Protein AF-K1T1E9-F1 (afdb_monomer)

Radius of gyration: 21.04 Å; Cα contacts (8 Å, |Δi|>4): 117; chains: 1; bounding box: 45×43×59 Å

Sequence (182 aa):
RMTRPITLSNATLYTADNGKANLILSNPFCILRTIEGGGSSRYRKYFSDEELPRRFTPIHQPADSAAVDLSGRNVVVFIMESMSAEHSAHLRPDLYADRPVKGFTPFLDSLMRNGLCFERMYANGTRSIQAMPSILGSIPSFRTPFVLMPQSLGASRQLPAILADRGYATAFFCGSEHGSMG

Solvent-accessible surface area (backbone atoms only — not comparable to full-atom values): 12146 Å² total; per-residue (Å²): 136,84,91,67,81,87,44,72,75,57,32,34,76,78,36,100,44,55,73,53,19,56,66,75,50,60,48,71,68,47,47,52,51,41,70,75,66,59,66,72,87,86,71,84,81,87,65,53,87,79,52,40,63,78,77,57,57,93,77,79,80,62,90,63,70,75,78,62,89,66,79,94,61,87,85,85,84,87,84,68,82,95,69,54,61,80,47,26,35,75,74,31,44,80,85,24,71,91,44,95,66,68,46,77,38,71,68,60,46,54,50,46,76,75,52,94,64,74,90,87,72,77,76,69,52,94,48,57,60,32,45,60,50,31,74,45,53,69,41,75,58,50,98,63,44,58,72,80,38,82,71,55,52,47,96,75,84,27,51,62,57,60,37,40,78,71,72,44,89,78,87,87,88,72,95,63,64,93,87,62,54,118

Mean predicted aligned error: 8.59 Å

Organism: NCBI:txid408170

pLD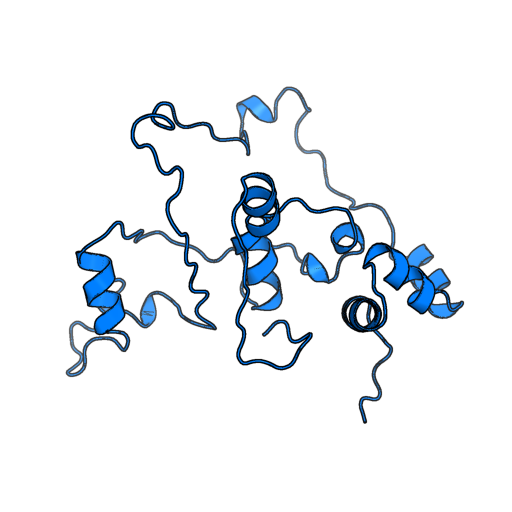DT: mean 84.12, std 11.51, range [43.03, 96.62]

Secondary structure (DSSP, 8-state):
---SPPPHHHHGGG-SSGGGHHHHT-SHHHHHHHHHH---------S-TTTHHHH--S----TTTTSS--TT--------TT--GGG-TTT-GGGGTT-SS--S-HHHHHHHHTS---SS---S-SSHHHHHHHHHH-PPP-SS-GGGSGGGGS----HHHHHHTTT-------SSPTT---

InterPro domains:
  IPR000917 Sulfatase, N-terminal [PF00884] (73-174)
  IPR017850 Alkaline-phosphatase-like, core domain superfamily [G3DSA:3.40.720.10] (63-182)
  IPR017850 Alkaline-phosphatase-like, core domain superfamily [SSF53649] (72-179)
  IPR050448 OpgB/LTA synthase bacterial cell wall biosynthesis [PTHR47371] (65-180)

Foldseek 3Di:
DDPDPQALLNLCVVDPASLCSVVVLVDPVSVVCCVVPVPDPPDDDPDDPVCDVVVDDPDDDDPCPPVDDPPPDDDDDDDDPPDDLLQACLLCVVNCVPPPDRHNCVPVSVVVVVDPDDSDDDQLDDDLLQRPCCPFQVDGQDPDRPCRHPCVSDDGCTNQNVVVVVVDDDDDDDPDDPSDSD

Structure (mmCIF, N/CA/C/O backbone):
data_AF-K1T1E9-F1
#
_entry.id   AF-K1T1E9-F1
#
loop_
_atom_site.group_PDB
_atom_site.id
_atom_site.type_symbol
_atom_site.label_atom_id
_atom_site.label_alt_id
_atom_site.label_comp_id
_atom_site.label_asym_id
_atom_site.label_entity_id
_atom_site.label_seq_id
_atom_site.pdbx_PDB_ins_code
_atom_site.Cartn_x
_atom_site.Cartn_y
_atom_site.Cartn_z
_atom_site.occupancy
_atom_site.B_iso_or_equiv
_atom_site.auth_seq_id
_atom_site.auth_comp_id
_atom_site.auth_asym_id
_atom_site.auth_atom_id
_atom_site.pdbx_PDB_model_num
ATOM 1 N N . ARG A 1 1 ? 14.333 -16.436 22.811 1.00 44.84 1 ARG A N 1
ATOM 2 C CA . ARG A 1 1 ? 13.836 -15.781 24.050 1.00 44.84 1 ARG A CA 1
ATOM 3 C C . ARG A 1 1 ? 14.042 -14.271 23.881 1.00 44.84 1 ARG A C 1
ATOM 5 O O . ARG A 1 1 ? 15.176 -13.826 23.976 1.00 44.84 1 ARG A O 1
ATOM 12 N N . MET A 1 2 ? 13.012 -13.507 23.496 1.00 43.03 2 MET A N 1
ATOM 13 C CA . MET A 1 2 ? 13.135 -12.048 23.327 1.00 43.03 2 MET A CA 1
ATOM 14 C C . MET A 1 2 ? 13.077 -11.361 24.696 1.00 43.03 2 MET A C 1
ATOM 16 O O . MET A 1 2 ? 12.130 -11.559 25.444 1.00 43.03 2 MET A O 1
ATOM 20 N N . THR A 1 3 ? 14.086 -10.552 25.009 1.00 54.06 3 THR A N 1
ATOM 21 C CA . THR A 1 3 ? 14.227 -9.762 26.248 1.00 54.06 3 THR A CA 1
ATOM 22 C C . THR A 1 3 ? 13.620 -8.358 26.138 1.00 54.06 3 THR A C 1
ATOM 24 O O . THR A 1 3 ? 13.938 -7.473 26.928 1.00 54.06 3 THR A O 1
ATOM 27 N N . ARG A 1 4 ? 12.760 -8.119 25.141 1.00 61.09 4 ARG A N 1
ATOM 28 C CA . ARG A 1 4 ? 12.133 -6.811 24.916 1.00 61.09 4 ARG A CA 1
ATOM 29 C C . ARG A 1 4 ? 10.770 -6.735 25.615 1.00 61.09 4 ARG A C 1
ATOM 31 O O . ARG A 1 4 ? 10.019 -7.707 25.542 1.00 61.09 4 ARG A O 1
ATOM 38 N N . PRO A 1 5 ? 10.428 -5.597 26.247 1.00 68.50 5 PRO A N 1
ATOM 39 C CA . PRO A 1 5 ? 9.086 -5.363 26.773 1.00 68.50 5 PRO A CA 1
ATOM 40 C C . PRO A 1 5 ? 8.009 -5.582 25.702 1.00 68.50 5 PRO A C 1
ATOM 42 O O . PRO A 1 5 ? 8.218 -5.238 24.535 1.00 68.50 5 PRO A O 1
ATOM 45 N N . ILE A 1 6 ? 6.855 -6.126 26.101 1.00 74.69 6 ILE A N 1
ATOM 46 C CA . ILE A 1 6 ? 5.699 -6.313 25.214 1.00 74.69 6 ILE A CA 1
ATOM 47 C C . ILE A 1 6 ? 5.273 -4.949 24.657 1.00 74.69 6 ILE A C 1
ATOM 49 O O . ILE A 1 6 ? 5.045 -3.995 25.402 1.00 74.69 6 ILE A O 1
ATOM 53 N N . THR A 1 7 ? 5.204 -4.852 23.331 1.00 74.00 7 THR A N 1
ATOM 54 C CA . THR A 1 7 ? 4.719 -3.669 22.614 1.00 74.00 7 THR A CA 1
ATOM 55 C C . THR A 1 7 ? 3.217 -3.776 22.366 1.00 74.00 7 THR A C 1
ATOM 57 O O . THR A 1 7 ? 2.633 -4.852 22.489 1.00 74.00 7 THR A O 1
ATOM 60 N N . LEU A 1 8 ? 2.588 -2.674 21.950 1.00 74.19 8 LEU A N 1
ATOM 61 C CA . LEU A 1 8 ? 1.172 -2.675 21.579 1.00 74.19 8 LEU A CA 1
ATOM 62 C C . LEU A 1 8 ? 0.848 -3.679 20.465 1.00 74.19 8 LEU A C 1
ATOM 64 O O . LEU A 1 8 ? -0.106 -4.435 20.592 1.00 74.19 8 LEU A O 1
ATOM 68 N N . SER A 1 9 ? 1.699 -3.758 19.440 1.00 72.12 9 SER A N 1
ATOM 69 C CA . SER A 1 9 ? 1.557 -4.732 18.349 1.00 72.12 9 SER A CA 1
ATOM 70 C C . SER A 1 9 ? 1.695 -6.187 18.808 1.00 72.12 9 SER A C 1
ATOM 72 O O . SER A 1 9 ? 1.147 -7.076 18.171 1.00 72.12 9 SER A O 1
ATOM 74 N N . ASN A 1 10 ? 2.435 -6.449 19.889 1.00 76.44 10 ASN A N 1
ATOM 75 C CA . ASN A 1 10 ? 2.528 -7.795 20.452 1.00 76.44 10 ASN A CA 1
ATOM 76 C C . ASN A 1 10 ? 1.299 -8.112 21.307 1.00 76.44 10 ASN A C 1
ATOM 78 O O . ASN A 1 10 ? 0.848 -9.249 21.316 1.00 76.44 10 ASN A O 1
ATOM 82 N N . ALA A 1 11 ? 0.759 -7.125 22.030 1.00 79.50 11 ALA A N 1
ATOM 83 C CA . ALA A 1 11 ? -0.407 -7.303 22.890 1.00 79.50 11 ALA A CA 1
ATOM 84 C C . ALA A 1 11 ? -1.671 -7.669 22.094 1.00 79.50 11 ALA A C 1
ATOM 86 O O . ALA A 1 11 ? -2.447 -8.502 22.556 1.00 79.50 11 ALA A O 1
ATOM 87 N N . THR A 1 12 ? -1.849 -7.122 20.886 1.00 78.94 12 THR A N 1
ATOM 88 C CA . THR A 1 12 ? -2.994 -7.452 20.017 1.00 78.94 12 THR A CA 1
ATOM 89 C C . THR A 1 12 ? -3.046 -8.933 19.629 1.00 78.94 12 THR A C 1
ATOM 91 O O . THR A 1 12 ? -4.137 -9.465 19.459 1.00 78.94 12 THR A O 1
ATOM 94 N N . LEU A 1 13 ? -1.904 -9.636 19.577 1.00 78.94 13 LEU A N 1
ATOM 95 C CA . LEU A 1 13 ? -1.849 -11.081 19.294 1.00 78.94 13 LEU A CA 1
ATOM 96 C C . LEU A 1 13 ? -2.484 -11.947 20.395 1.00 78.94 13 LEU A C 1
ATOM 98 O O . LEU A 1 13 ? -2.831 -13.098 20.150 1.00 78.94 13 LEU A O 1
ATOM 102 N N . TYR A 1 14 ? -2.633 -11.411 21.609 1.00 81.75 14 TYR A N 1
ATOM 103 C CA . TYR A 1 14 ? -3.153 -12.135 22.773 1.00 81.75 14 TYR A CA 1
ATOM 104 C C . TYR A 1 14 ? -4.590 -11.731 23.132 1.00 81.75 14 TYR A C 1
ATOM 106 O O . TYR A 1 14 ? -5.081 -12.069 24.209 1.00 81.75 14 TYR A O 1
ATOM 114 N N . THR A 1 15 ? -5.279 -11.000 22.252 1.00 79.50 15 THR A N 1
ATOM 115 C CA . THR A 1 15 ? -6.657 -10.546 22.471 1.00 79.50 15 THR A CA 1
ATOM 116 C C . THR A 1 15 ? -7.526 -10.840 21.260 1.00 79.50 15 THR A C 1
ATOM 118 O O . THR A 1 15 ? -7.103 -10.614 20.135 1.00 79.50 15 THR A O 1
ATOM 121 N N . ALA A 1 16 ? -8.776 -11.250 21.483 1.00 76.50 16 ALA A N 1
ATOM 122 C CA . ALA A 1 16 ? -9.756 -11.400 20.402 1.00 76.50 16 ALA A CA 1
ATOM 123 C C . ALA A 1 16 ? -10.224 -10.054 19.806 1.00 76.50 16 ALA A C 1
ATOM 125 O O . ALA A 1 16 ? -10.819 -10.025 18.736 1.00 76.50 16 ALA A O 1
ATOM 126 N N . ASP A 1 17 ? -9.988 -8.949 20.516 1.00 79.38 17 ASP A N 1
ATOM 127 C CA . ASP A 1 17 ? -10.375 -7.596 20.124 1.00 79.38 17 ASP A CA 1
ATOM 128 C C . ASP A 1 17 ? -9.214 -6.641 20.414 1.00 79.38 17 ASP A C 1
ATOM 130 O O . ASP A 1 17 ? -8.782 -6.520 21.564 1.00 79.38 17 ASP A O 1
ATOM 134 N N . ASN A 1 18 ? -8.744 -5.942 19.377 1.00 75.69 18 ASN A N 1
ATOM 135 C CA . ASN A 1 18 ? -7.629 -4.998 19.456 1.00 75.69 18 ASN A CA 1
ATOM 136 C C . ASN A 1 18 ? -7.863 -3.895 20.498 1.00 75.69 18 ASN A C 1
ATOM 138 O O . ASN A 1 18 ? -6.910 -3.463 21.146 1.00 75.69 18 ASN A O 1
ATOM 142 N N . GLY A 1 19 ? -9.114 -3.477 20.731 1.00 74.81 19 GLY A N 1
ATOM 143 C CA . GLY A 1 19 ? -9.439 -2.487 21.763 1.00 74.81 19 GLY A CA 1
ATOM 144 C C . GLY A 1 19 ? -9.063 -2.945 23.179 1.00 74.81 19 GLY A C 1
ATOM 145 O O . GLY A 1 19 ? -8.774 -2.122 24.051 1.00 74.81 19 GLY A O 1
ATOM 146 N N . LYS A 1 20 ? -8.984 -4.263 23.403 1.00 81.25 20 LYS A N 1
ATOM 147 C CA . LYS A 1 20 ? -8.614 -4.874 24.687 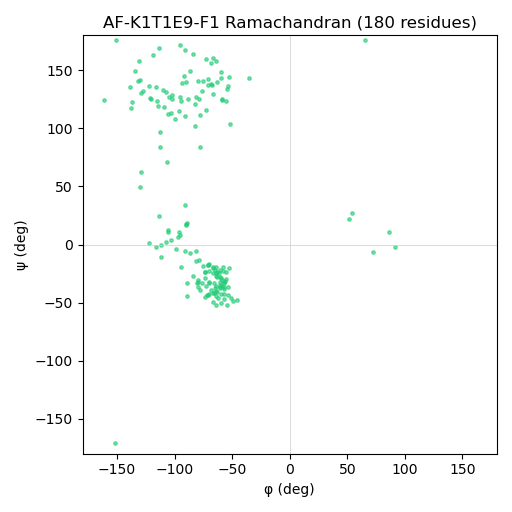1.00 81.25 20 LYS A CA 1
ATOM 148 C C . LYS A 1 20 ? -7.105 -5.034 24.867 1.00 81.25 20 LYS A C 1
ATOM 150 O O . LYS A 1 20 ? -6.677 -5.357 25.972 1.00 81.25 20 LYS A O 1
ATOM 155 N N . ALA A 1 21 ? -6.283 -4.760 23.851 1.00 81.44 21 ALA A N 1
ATOM 156 C CA . ALA A 1 21 ? -4.821 -4.843 23.960 1.00 81.44 21 ALA A CA 1
ATOM 157 C C . ALA A 1 21 ? -4.264 -3.920 25.061 1.00 81.44 21 ALA A C 1
ATOM 159 O O . ALA A 1 21 ? -3.292 -4.258 25.739 1.00 81.44 21 ALA A O 1
ATOM 160 N N . ASN A 1 22 ? -4.933 -2.791 25.316 1.00 76.00 22 ASN A N 1
ATOM 161 C CA . ASN A 1 22 ? -4.584 -1.878 26.405 1.00 76.00 22 ASN A CA 1
ATOM 162 C C . ASN A 1 22 ? -4.755 -2.501 27.801 1.00 76.00 22 ASN A C 1
ATOM 164 O O . ASN A 1 22 ? -4.069 -2.085 28.728 1.00 76.00 22 ASN A O 1
ATOM 168 N N . LEU A 1 23 ? -5.615 -3.516 27.958 1.00 79.12 23 LEU A N 1
ATOM 169 C CA . LEU A 1 23 ? -5.773 -4.234 29.226 1.00 79.12 23 LEU A CA 1
ATOM 170 C C . LEU A 1 23 ? -4.542 -5.096 29.540 1.00 79.12 23 LEU A C 1
ATOM 172 O O . LEU A 1 23 ? -4.166 -5.237 30.694 1.00 79.12 23 LEU A O 1
ATOM 176 N N . ILE A 1 24 ? -3.874 -5.633 28.517 1.00 81.06 24 ILE A N 1
ATOM 177 C CA . ILE A 1 24 ? -2.599 -6.349 28.685 1.00 81.06 24 ILE A CA 1
ATOM 178 C C . ILE A 1 24 ? -1.482 -5.362 29.051 1.00 81.06 24 ILE A C 1
ATOM 180 O O . ILE A 1 24 ? -0.580 -5.676 29.828 1.00 81.06 24 ILE A O 1
ATOM 184 N N . LEU A 1 25 ? -1.565 -4.138 28.529 1.00 76.88 25 LEU A N 1
ATOM 185 C CA . LEU A 1 25 ? -0.650 -3.037 28.819 1.00 76.88 25 LEU A CA 1
ATOM 186 C C . LEU A 1 25 ? -1.113 -2.170 30.006 1.00 76.88 25 LEU A C 1
ATOM 188 O O . LEU A 1 25 ? -0.872 -0.966 30.017 1.00 76.88 25 LEU A O 1
ATOM 192 N N . SER A 1 26 ? -1.757 -2.756 31.019 1.00 78.25 26 SER A N 1
ATOM 193 C CA . SER A 1 26 ? -2.291 -2.016 32.175 1.00 78.25 26 SER A CA 1
ATOM 194 C C . SER A 1 26 ? -1.361 -1.981 33.394 1.00 78.25 26 SER A C 1
ATOM 196 O O . SER A 1 26 ? -1.774 -1.557 34.473 1.00 78.25 26 SER A O 1
ATOM 198 N N . ASN A 1 27 ? -0.117 -2.461 33.278 1.00 81.81 27 ASN A N 1
ATOM 199 C CA . ASN A 1 27 ? 0.820 -2.406 34.402 1.00 81.81 27 ASN A CA 1
ATOM 200 C C . ASN A 1 27 ? 1.228 -0.944 34.716 1.00 81.81 27 ASN A C 1
ATOM 202 O O . ASN A 1 27 ? 1.180 -0.089 33.824 1.00 81.81 27 ASN A O 1
ATOM 206 N N . PRO A 1 28 ? 1.661 -0.635 35.957 1.00 81.25 28 PRO A N 1
ATOM 207 C CA . PRO A 1 28 ? 1.980 0.737 36.361 1.00 81.25 28 PRO A CA 1
ATOM 208 C C . PRO A 1 28 ? 2.984 1.449 35.443 1.00 81.25 28 PRO A C 1
ATOM 210 O O . PRO A 1 28 ? 2.827 2.634 35.163 1.00 81.25 28 PRO A O 1
ATOM 213 N N . PHE A 1 29 ? 3.977 0.727 34.912 1.00 80.00 29 PHE A N 1
ATOM 214 C CA . PHE A 1 29 ? 4.953 1.281 33.971 1.00 80.00 29 PHE A CA 1
ATOM 215 C C . PHE A 1 29 ? 4.301 1.731 32.654 1.00 80.00 29 PHE A C 1
ATOM 217 O O . PHE A 1 29 ? 4.581 2.824 32.162 1.00 80.00 29 PHE A O 1
ATOM 224 N N . CYS A 1 30 ? 3.402 0.922 32.090 1.00 76.06 30 CYS A N 1
ATOM 225 C CA . CYS A 1 30 ? 2.657 1.266 30.882 1.00 76.06 30 CYS A CA 1
ATOM 226 C C . CYS A 1 30 ? 1.722 2.464 31.100 1.00 76.06 30 CYS A C 1
ATOM 228 O O . CYS A 1 30 ? 1.622 3.315 30.215 1.00 76.06 30 CYS A O 1
ATOM 230 N N . ILE A 1 31 ? 1.092 2.570 32.276 1.00 76.69 31 ILE A N 1
ATOM 231 C CA . ILE A 1 31 ? 0.251 3.718 32.647 1.00 76.69 31 ILE A CA 1
ATOM 232 C C . ILE A 1 31 ? 1.094 4.996 32.718 1.00 76.69 31 ILE A C 1
ATOM 234 O O . ILE A 1 31 ? 0.771 5.966 32.037 1.00 76.69 31 ILE A O 1
ATOM 238 N N . LEU A 1 32 ? 2.204 4.985 33.465 1.00 75.75 32 LEU A N 1
ATOM 239 C CA . LEU A 1 32 ? 3.111 6.136 33.584 1.00 75.75 32 LEU A CA 1
ATOM 240 C C . LEU A 1 32 ? 3.628 6.588 32.213 1.00 75.75 32 LEU A C 1
ATOM 242 O O . LEU A 1 32 ? 3.515 7.758 31.855 1.00 75.75 32 LEU A O 1
ATOM 246 N N . ARG A 1 33 ? 4.084 5.638 31.388 1.00 73.00 33 ARG A N 1
ATOM 247 C CA . ARG A 1 33 ? 4.537 5.906 30.017 1.00 73.00 33 ARG A CA 1
ATOM 248 C C . ARG A 1 33 ? 3.436 6.507 29.137 1.00 73.00 33 ARG A C 1
ATOM 250 O O . ARG A 1 33 ? 3.722 7.351 28.290 1.00 73.00 33 ARG A O 1
ATOM 257 N N . THR A 1 34 ? 2.192 6.060 29.299 1.00 72.50 34 THR A N 1
ATOM 258 C CA . THR A 1 34 ? 1.045 6.583 28.539 1.00 72.50 34 THR A CA 1
ATOM 259 C C . THR A 1 34 ? 0.660 7.982 29.010 1.00 72.50 34 THR A C 1
ATOM 261 O O . THR A 1 34 ? 0.322 8.816 28.182 1.00 72.50 34 THR A O 1
ATOM 264 N N . ILE A 1 35 ? 0.761 8.284 30.304 1.00 73.00 35 ILE A N 1
ATOM 265 C CA . ILE A 1 35 ? 0.516 9.635 30.832 1.00 73.00 35 ILE A CA 1
ATOM 266 C C . ILE A 1 35 ? 1.582 10.618 30.321 1.00 73.00 35 ILE A C 1
ATOM 268 O O . ILE A 1 35 ? 1.244 11.725 29.908 1.00 73.00 35 ILE A O 1
ATOM 272 N N . GLU A 1 36 ? 2.852 10.207 30.282 1.00 66.25 36 GLU A N 1
ATOM 273 C CA . GLU A 1 36 ? 3.959 11.056 29.816 1.00 66.25 36 GLU A CA 1
ATOM 274 C C . GLU A 1 36 ? 4.016 11.210 28.284 1.00 66.25 36 GLU A C 1
ATOM 276 O O . GLU A 1 36 ? 4.410 12.263 27.781 1.00 66.25 36 GLU A O 1
ATOM 281 N N . GLY A 1 37 ? 3.627 10.179 27.523 1.00 61.03 37 GLY A N 1
ATOM 282 C CA . GLY A 1 37 ? 3.756 10.136 26.057 1.00 61.03 37 GLY A CA 1
ATOM 283 C C . GLY A 1 37 ? 2.447 10.167 25.260 1.00 61.03 37 GLY A C 1
ATOM 284 O O . GLY A 1 37 ? 2.485 10.320 24.041 1.00 61.03 37 GLY A O 1
ATOM 285 N N . GLY A 1 38 ? 1.293 10.013 25.912 1.00 55.53 38 GLY A N 1
ATOM 286 C CA . GLY A 1 38 ? -0.037 9.870 25.301 1.00 55.53 38 GLY A CA 1
ATOM 287 C C . GLY A 1 38 ? -0.769 11.186 25.057 1.00 55.53 38 GLY A C 1
ATOM 288 O O . GLY A 1 38 ? -1.989 11.191 24.887 1.00 55.53 38 GLY A O 1
ATOM 289 N N . GLY A 1 39 ? -0.043 12.306 25.039 1.00 53.31 39 GLY A N 1
ATOM 290 C CA . GLY A 1 39 ? -0.600 13.583 24.618 1.00 53.31 39 GLY A CA 1
ATOM 291 C C . GLY A 1 39 ? -1.218 13.447 23.228 1.00 53.31 39 GLY A C 1
ATOM 292 O O . GLY A 1 39 ? -0.617 12.856 22.329 1.00 53.31 39 GLY A O 1
ATOM 293 N N . SER A 1 40 ? -2.430 13.981 23.073 1.00 57.12 40 SER A N 1
ATOM 294 C CA . SER A 1 40 ? -3.109 14.169 21.790 1.00 57.12 40 SER A CA 1
ATOM 295 C C . SER A 1 40 ? -2.119 14.519 20.679 1.00 57.12 40 SER A C 1
ATOM 297 O O . SER A 1 40 ? -1.148 15.240 20.919 1.00 57.12 40 SER A O 1
ATOM 299 N N . SER A 1 41 ? -2.358 14.022 19.457 1.00 59.28 41 SER A N 1
ATOM 300 C CA . SER A 1 41 ? -1.565 14.430 18.294 1.00 59.28 41 SER A CA 1
ATOM 301 C C . SER A 1 41 ? -1.551 15.957 18.242 1.00 59.28 41 SER A C 1
ATOM 303 O O . SER A 1 41 ? -2.558 16.590 17.925 1.00 59.28 41 SER A O 1
ATOM 305 N N . ARG A 1 42 ? -0.429 16.560 18.646 1.00 64.88 42 ARG A N 1
ATOM 306 C CA . ARG A 1 42 ? -0.237 18.006 18.621 1.00 64.88 42 ARG A CA 1
ATOM 307 C C . ARG A 1 42 ? 0.070 18.367 17.182 1.00 64.88 42 ARG A C 1
ATOM 309 O O . ARG A 1 42 ? 1.229 18.446 16.784 1.00 64.88 42 ARG A O 1
ATOM 316 N N . TYR A 1 43 ? -0.978 18.530 16.389 1.00 73.44 43 TYR A N 1
ATOM 317 C CA . TYR A 1 43 ? -0.857 19.058 15.042 1.00 73.44 43 TYR A CA 1
ATOM 318 C C . TYR A 1 43 ? -1.034 20.574 15.074 1.00 73.44 43 TYR A C 1
ATOM 320 O O . TYR A 1 43 ? -1.791 21.127 15.874 1.00 73.44 43 TYR A O 1
ATOM 328 N N . ARG A 1 44 ? -0.294 21.267 14.211 1.00 80.12 44 ARG A N 1
ATOM 329 C CA . ARG A 1 44 ? -0.469 22.704 14.014 1.00 80.12 44 ARG A CA 1
ATOM 330 C C . ARG A 1 44 ? -1.637 22.919 13.059 1.00 80.12 44 ARG A C 1
ATOM 332 O O . ARG A 1 44 ? -1.644 22.360 11.964 1.00 80.12 44 ARG A O 1
ATOM 339 N N . LYS A 1 45 ? -2.606 23.737 13.467 1.00 84.25 45 LYS A N 1
ATOM 340 C CA . LYS A 1 45 ? -3.639 24.255 12.568 1.00 84.25 45 LYS A CA 1
ATOM 341 C C . LYS A 1 45 ? -3.064 25.454 11.824 1.00 84.25 45 LYS A C 1
ATOM 343 O O . LYS A 1 45 ? -2.906 26.520 12.407 1.00 84.25 45 LYS A O 1
ATOM 348 N N . TYR A 1 46 ? -2.682 25.240 10.569 1.00 87.06 46 TYR A N 1
ATOM 349 C CA . TYR A 1 46 ? -2.144 26.298 9.710 1.00 87.06 46 TYR A CA 1
ATOM 350 C C . TYR A 1 46 ? -3.239 27.127 9.030 1.00 87.06 46 TYR A C 1
ATOM 352 O O . TYR A 1 46 ? -3.004 28.290 8.724 1.00 87.06 46 TYR A O 1
ATOM 360 N N . PHE A 1 47 ? -4.413 26.535 8.803 1.00 90.12 47 PHE A N 1
ATOM 361 C CA . PHE A 1 47 ? -5.547 27.145 8.105 1.00 90.12 47 PHE A CA 1
ATOM 362 C C . PHE A 1 47 ? -6.827 26.958 8.915 1.00 90.12 47 PHE A C 1
ATOM 364 O O . PHE A 1 47 ? -6.899 26.049 9.751 1.00 90.12 47 PHE A O 1
ATOM 371 N N . SER A 1 48 ? -7.820 27.812 8.666 1.00 90.06 48 SER A N 1
ATOM 372 C CA . SER A 1 48 ? -9.155 27.643 9.240 1.00 90.06 48 SER A CA 1
ATOM 373 C C . SER A 1 48 ? -9.898 26.476 8.579 1.00 90.06 48 SER A C 1
ATOM 375 O O . SER A 1 48 ? -9.589 26.076 7.453 1.00 90.06 48 SER A O 1
ATOM 377 N N . ASP A 1 49 ? -10.915 25.952 9.266 1.00 88.62 49 ASP A N 1
ATOM 378 C CA . ASP A 1 49 ? -11.730 24.846 8.751 1.00 88.62 49 ASP A CA 1
ATOM 379 C C . ASP A 1 49 ? -12.489 25.239 7.458 1.00 88.62 49 ASP A C 1
ATOM 381 O O . ASP A 1 49 ? -12.781 24.380 6.629 1.00 88.62 49 ASP A O 1
ATOM 385 N N . GLU A 1 50 ? -12.731 26.537 7.229 1.00 90.81 50 GLU A N 1
ATOM 386 C CA . GLU A 1 50 ? -13.349 27.074 6.004 1.00 90.81 50 GLU A CA 1
ATOM 387 C C . GLU A 1 50 ? -12.368 27.198 4.824 1.00 90.81 50 GLU A C 1
ATOM 389 O O . GLU A 1 50 ? -12.757 27.061 3.661 1.00 90.81 50 GLU A O 1
ATOM 394 N N . GLU A 1 51 ? -11.086 27.468 5.095 1.00 92.12 51 GLU A N 1
ATOM 395 C CA . GLU A 1 51 ? -10.054 27.610 4.061 1.00 92.12 51 GLU A CA 1
ATOM 396 C C . GLU A 1 51 ? -9.540 26.262 3.548 1.00 92.12 51 GLU A C 1
ATOM 398 O O . GLU A 1 51 ? -9.131 26.161 2.387 1.00 92.12 51 GLU A O 1
ATOM 403 N N . LEU A 1 52 ? -9.546 25.229 4.396 1.00 89.19 52 LEU A N 1
ATOM 404 C CA . LEU A 1 52 ? -8.999 23.911 4.069 1.00 89.19 52 LEU A CA 1
ATOM 405 C C . LEU A 1 52 ? -9.607 23.316 2.785 1.00 89.19 52 LEU A C 1
ATOM 407 O O . LEU A 1 52 ? -8.826 23.025 1.875 1.00 89.19 52 LEU A O 1
ATOM 411 N N . PRO A 1 53 ? -10.946 23.223 2.619 1.00 88.88 53 PRO A N 1
ATOM 412 C CA . PRO A 1 53 ? -11.543 22.644 1.414 1.00 88.88 53 PRO A CA 1
ATOM 413 C C . PRO A 1 53 ? -11.223 23.425 0.136 1.00 88.88 53 PRO A C 1
ATOM 415 O O . PRO A 1 53 ? -11.176 22.837 -0.941 1.00 88.88 53 PRO A O 1
ATOM 418 N N . ARG A 1 54 ? -10.977 24.742 0.243 1.00 89.31 54 ARG A N 1
ATOM 419 C CA . ARG A 1 54 ? -10.608 25.593 -0.902 1.00 89.31 54 ARG A CA 1
ATOM 420 C C . ARG A 1 54 ? -9.177 25.348 -1.373 1.00 89.31 54 ARG A C 1
ATOM 422 O O . ARG A 1 54 ? -8.882 25.559 -2.544 1.00 89.31 54 ARG A O 1
ATOM 429 N N . ARG A 1 55 ? -8.284 24.933 -0.469 1.00 89.31 55 ARG A N 1
ATOM 430 C CA . ARG A 1 55 ? -6.878 24.637 -0.785 1.00 89.31 55 ARG A CA 1
ATOM 431 C C . ARG A 1 55 ? -6.680 23.187 -1.201 1.00 89.31 55 ARG A C 1
ATOM 433 O O . ARG A 1 55 ? -5.937 22.918 -2.139 1.00 89.31 55 ARG A O 1
ATOM 440 N N . PHE A 1 56 ? -7.301 22.263 -0.475 1.00 86.88 56 PHE A N 1
ATOM 441 C CA . PHE A 1 56 ? -7.170 20.835 -0.711 1.00 86.88 56 PHE A CA 1
ATOM 442 C C . PHE A 1 56 ? -8.321 20.072 -0.052 1.00 86.88 56 PHE A C 1
ATOM 444 O O . PHE A 1 56 ? -8.516 20.145 1.161 1.00 86.88 56 PHE A O 1
ATOM 451 N N . THR A 1 57 ? -9.041 19.279 -0.844 1.00 85.88 57 THR A N 1
ATOM 452 C CA . THR A 1 57 ? -9.974 18.276 -0.325 1.00 85.88 57 THR A CA 1
ATOM 453 C C . THR A 1 57 ? -9.322 16.897 -0.416 1.00 85.88 57 THR A C 1
ATOM 455 O O . THR A 1 57 ? -8.920 16.511 -1.509 1.00 85.88 57 THR A O 1
ATOM 458 N N . PRO A 1 58 ? -9.224 16.127 0.684 1.00 81.88 58 PRO A N 1
ATOM 459 C CA . PRO A 1 58 ? -8.772 14.736 0.617 1.00 81.88 58 PRO A CA 1
ATOM 460 C C . PRO A 1 58 ? -9.818 13.825 -0.042 1.00 81.88 58 PRO A C 1
ATOM 462 O O . PRO A 1 58 ? -9.507 12.709 -0.451 1.00 81.88 58 PRO A O 1
ATOM 465 N N . ILE A 1 59 ? -11.071 14.283 -0.120 1.00 83.19 59 ILE A N 1
ATOM 466 C CA . ILE A 1 59 ? -12.160 13.566 -0.772 1.00 83.19 59 ILE A CA 1
ATOM 467 C C . ILE A 1 59 ? -12.195 14.013 -2.227 1.00 83.19 59 ILE A C 1
ATOM 469 O O . ILE A 1 59 ? -12.565 15.150 -2.528 1.00 83.19 59 ILE A O 1
ATOM 473 N N . HIS A 1 60 ? -11.832 13.099 -3.119 1.00 81.88 60 HIS A N 1
ATOM 474 C CA . HIS A 1 60 ? -11.906 13.291 -4.559 1.00 81.88 60 HIS A CA 1
ATOM 475 C C . HIS A 1 60 ? -13.020 12.410 -5.124 1.00 81.88 60 HIS A C 1
ATOM 477 O O . HIS A 1 60 ? -12.968 11.188 -5.008 1.00 81.88 60 HIS A O 1
ATOM 483 N N . GLN A 1 61 ? -14.029 13.033 -5.731 1.00 77.62 61 GLN A N 1
ATOM 484 C CA . GLN A 1 61 ? -15.091 12.345 -6.464 1.00 77.62 61 GLN A CA 1
ATOM 485 C C . GLN A 1 61 ? -14.941 12.706 -7.945 1.00 77.62 61 GLN A C 1
ATOM 487 O O . GLN A 1 61 ? -15.345 13.801 -8.339 1.00 77.62 61 GLN A O 1
ATOM 492 N N . PRO A 1 62 ? -14.281 11.864 -8.762 1.00 72.19 62 PRO A N 1
ATOM 493 C CA . PRO A 1 62 ? -14.131 12.153 -10.182 1.00 72.19 62 PRO A CA 1
ATOM 494 C C . PRO A 1 62 ? -15.506 12.197 -10.864 1.00 72.19 62 PRO A C 1
ATOM 496 O O . PRO A 1 62 ? -16.374 11.377 -10.568 1.00 72.19 62 PRO A O 1
ATOM 499 N N . ALA A 1 63 ? -15.711 13.137 -11.790 1.00 68.31 63 ALA A N 1
ATOM 500 C CA . ALA A 1 63 ? -16.982 13.275 -12.512 1.00 68.31 63 ALA A CA 1
ATOM 501 C C . ALA A 1 63 ? -17.373 11.981 -13.263 1.00 68.31 63 ALA A C 1
ATOM 503 O O . ALA A 1 63 ? -18.545 11.624 -13.307 1.00 68.31 63 ALA A O 1
ATOM 504 N N . ASP A 1 64 ? -16.373 11.228 -13.734 1.00 64.75 64 ASP A N 1
ATOM 505 C CA . ASP A 1 64 ? -16.514 9.942 -14.431 1.00 64.75 64 ASP A CA 1
ATOM 506 C C . ASP A 1 64 ? -16.506 8.712 -13.505 1.00 64.75 64 ASP A C 1
ATOM 508 O O . ASP A 1 64 ? -16.324 7.588 -13.972 1.00 64.75 64 ASP A O 1
ATOM 512 N N . SER A 1 65 ? -16.743 8.868 -12.194 1.00 57.06 65 SER A N 1
ATOM 513 C CA . SER A 1 65 ? -16.880 7.722 -11.263 1.00 57.06 65 SER A CA 1
ATOM 514 C C . SER A 1 65 ? -17.916 6.682 -11.729 1.00 57.06 65 SER A C 1
ATOM 516 O O . SER A 1 65 ? -17.898 5.544 -11.270 1.00 57.06 65 SER A O 1
ATOM 518 N N . ALA A 1 66 ? -18.828 7.089 -12.618 1.00 54.59 66 ALA A N 1
ATOM 519 C CA . ALA A 1 66 ? -19.899 6.288 -13.201 1.00 54.59 66 ALA A CA 1
ATOM 520 C C . ALA A 1 66 ? -19.595 5.729 -14.609 1.00 54.59 66 ALA A C 1
ATOM 522 O O . ALA A 1 66 ? -20.418 4.989 -15.141 1.00 54.59 66 ALA A O 1
ATOM 523 N N . ALA A 1 67 ? -18.454 6.054 -15.232 1.00 64.25 67 ALA A N 1
ATOM 524 C CA . ALA A 1 67 ? -18.189 5.663 -16.622 1.00 64.25 67 ALA A CA 1
ATOM 525 C C . ALA A 1 67 ? -17.953 4.151 -16.797 1.00 64.25 67 ALA A C 1
ATOM 527 O O . ALA A 1 67 ? -18.149 3.615 -17.887 1.00 64.25 67 ALA A O 1
ATOM 528 N N . VAL A 1 68 ? -17.543 3.449 -15.735 1.00 74.25 68 VAL A N 1
ATOM 529 C CA . VAL A 1 68 ? -17.306 2.002 -15.764 1.00 74.25 68 VAL A CA 1
ATOM 530 C C . VAL A 1 68 ? -17.867 1.362 -14.501 1.00 74.25 68 VAL A C 1
ATOM 532 O O . VAL A 1 68 ? -17.392 1.630 -13.399 1.00 74.25 68 VAL A O 1
ATOM 535 N N . ASP A 1 69 ? -18.844 0.471 -14.665 1.00 82.19 69 ASP A N 1
ATOM 536 C CA . ASP A 1 69 ? -19.316 -0.372 -13.571 1.00 82.19 69 ASP A CA 1
ATOM 537 C C . ASP A 1 69 ? -18.268 -1.451 -13.243 1.00 82.19 69 ASP A C 1
ATOM 539 O O . ASP A 1 69 ? -17.922 -2.318 -14.059 1.00 82.19 69 ASP A O 1
ATOM 543 N N . LEU A 1 70 ? -17.726 -1.356 -12.031 1.00 83.44 70 LEU A N 1
ATOM 544 C CA . LEU A 1 70 ? -16.761 -2.296 -11.465 1.00 83.44 70 LEU A CA 1
ATOM 545 C C . LEU A 1 70 ? -17.406 -3.250 -10.446 1.00 83.44 70 LEU A C 1
ATOM 547 O O . LEU A 1 70 ? -16.692 -4.038 -9.821 1.00 83.44 70 LEU A O 1
ATOM 551 N N . SER A 1 71 ? -18.728 -3.186 -10.258 1.00 85.81 71 SER A N 1
ATOM 552 C CA . SER A 1 71 ? -19.451 -4.022 -9.302 1.00 85.81 71 SER A CA 1
ATOM 553 C C . SER A 1 71 ? -19.276 -5.516 -9.602 1.00 85.81 71 SER A C 1
ATOM 555 O O . SER A 1 71 ? -19.132 -5.947 -10.746 1.00 85.81 71 SER A O 1
ATOM 557 N N . GLY A 1 72 ? -19.193 -6.324 -8.542 1.00 88.88 72 GLY A N 1
ATOM 558 C CA . GLY A 1 72 ? -19.058 -7.782 -8.631 1.00 88.88 72 GLY A CA 1
ATOM 559 C C . GLY A 1 72 ? -17.695 -8.304 -9.102 1.00 88.88 72 GLY A C 1
ATOM 560 O O . GLY A 1 72 ? -17.466 -9.511 -9.055 1.00 88.88 72 GLY A O 1
ATOM 561 N N . ARG A 1 73 ? -16.756 -7.446 -9.525 1.00 93.94 73 ARG A N 1
ATOM 562 C CA . ARG A 1 73 ? -15.420 -7.892 -9.958 1.00 93.94 73 ARG A CA 1
ATOM 563 C C . ARG A 1 73 ? -14.542 -8.268 -8.775 1.00 93.94 73 ARG A C 1
ATOM 565 O O . ARG A 1 73 ? -14.514 -7.553 -7.777 1.00 93.94 73 ARG A O 1
ATOM 572 N N . ASN A 1 74 ? -13.758 -9.332 -8.936 1.00 96.19 74 ASN A N 1
ATOM 573 C CA . ASN A 1 74 ? -12.714 -9.698 -7.983 1.00 96.19 74 ASN A CA 1
ATOM 574 C C . ASN A 1 74 ? -11.583 -8.662 -7.999 1.00 96.19 74 ASN A C 1
ATOM 576 O O . ASN A 1 74 ? -11.141 -8.232 -9.066 1.00 96.19 74 ASN A O 1
ATOM 580 N N . VAL A 1 75 ? -11.087 -8.309 -6.815 1.00 94.94 75 VAL A N 1
ATOM 581 C CA . VAL A 1 75 ? -9.958 -7.391 -6.639 1.00 94.94 75 VAL A CA 1
ATOM 582 C C . VAL A 1 75 ? -8.807 -8.163 -6.013 1.00 94.94 75 VAL A C 1
ATOM 584 O O . VAL A 1 75 ? -8.956 -8.744 -4.941 1.00 94.94 75 VAL A O 1
ATOM 587 N N . VAL A 1 76 ? -7.656 -8.154 -6.679 1.00 95.88 76 VAL A N 1
ATOM 588 C CA . VAL A 1 76 ? -6.420 -8.760 -6.175 1.00 95.88 76 VAL A CA 1
ATOM 589 C C . VAL A 1 76 ? -5.365 -7.670 -6.089 1.00 95.88 76 VAL A C 1
ATOM 591 O O . VAL A 1 76 ? -5.103 -6.979 -7.072 1.00 95.88 76 VAL A O 1
ATOM 594 N N . VAL A 1 77 ? -4.769 -7.510 -4.909 1.00 95.19 77 VAL A N 1
ATOM 595 C CA . VAL A 1 77 ? -3.722 -6.518 -4.652 1.00 95.19 77 VAL A CA 1
ATOM 596 C C . VAL A 1 77 ? -2.429 -7.252 -4.337 1.00 95.19 77 VAL A C 1
ATOM 598 O O . VAL A 1 77 ? -2.353 -7.983 -3.352 1.00 95.19 77 VAL A O 1
ATOM 601 N N . PHE A 1 78 ? -1.406 -7.036 -5.162 1.00 94.69 78 PHE A N 1
ATOM 602 C CA . PHE A 1 78 ? -0.052 -7.503 -4.887 1.00 94.69 78 PHE A CA 1
ATOM 603 C C . PHE A 1 78 ? 0.742 -6.390 -4.208 1.00 94.69 78 PHE A C 1
ATOM 605 O O . PHE A 1 78 ? 0.869 -5.292 -4.747 1.00 94.69 78 PHE A O 1
ATOM 612 N N . ILE A 1 79 ? 1.289 -6.686 -3.031 1.00 93.00 79 ILE A N 1
ATOM 613 C CA . ILE A 1 79 ? 2.200 -5.797 -2.308 1.00 93.00 79 ILE A CA 1
ATOM 614 C C . ILE A 1 79 ? 3.597 -6.387 -2.454 1.00 93.00 79 ILE A C 1
ATOM 616 O O . ILE A 1 79 ? 3.869 -7.478 -1.959 1.00 93.00 79 ILE A O 1
ATOM 620 N N . MET A 1 80 ? 4.460 -5.691 -3.188 1.00 92.88 80 MET A N 1
ATOM 621 C CA . MET A 1 80 ? 5.806 -6.167 -3.499 1.00 92.88 80 MET A CA 1
ATOM 622 C C . MET A 1 80 ? 6.813 -5.580 -2.509 1.00 92.88 80 MET A C 1
ATOM 624 O O . MET A 1 80 ? 7.026 -4.369 -2.481 1.00 92.88 80 MET A O 1
ATOM 628 N N . GLU A 1 81 ? 7.427 -6.439 -1.696 1.00 90.88 81 GLU A N 1
ATOM 629 C CA . GLU A 1 81 ? 8.414 -6.035 -0.690 1.00 90.88 81 GLU A CA 1
ATOM 630 C C . GLU A 1 81 ? 9.681 -5.486 -1.354 1.00 90.88 81 GLU A C 1
ATOM 632 O O . GLU A 1 81 ? 10.240 -6.116 -2.252 1.00 90.88 81 GLU A O 1
ATOM 637 N N . SER A 1 82 ? 10.122 -4.306 -0.906 1.00 91.00 82 SER A N 1
ATOM 638 C CA . SER A 1 82 ? 11.351 -3.637 -1.358 1.00 91.00 82 SER A CA 1
ATOM 639 C C . SER A 1 82 ? 11.509 -3.488 -2.887 1.00 91.00 82 SER A C 1
ATOM 641 O O . SER A 1 82 ? 12.614 -3.282 -3.387 1.00 91.00 82 SER A O 1
ATOM 643 N N . MET A 1 83 ? 10.408 -3.543 -3.645 1.00 93.25 83 MET A N 1
ATOM 644 C CA . MET A 1 83 ? 10.418 -3.359 -5.095 1.00 93.25 83 MET A CA 1
ATOM 645 C C . MET A 1 83 ? 10.268 -1.876 -5.439 1.00 93.25 83 MET A C 1
ATOM 647 O O . MET A 1 83 ? 9.315 -1.213 -5.029 1.00 93.25 83 MET A O 1
ATOM 651 N N . SER A 1 84 ? 11.214 -1.361 -6.217 1.00 93.88 84 SER A N 1
ATOM 652 C CA . SER A 1 84 ? 11.207 0.009 -6.734 1.00 93.88 84 SER A CA 1
ATOM 653 C C . SER A 1 84 ? 11.167 0.014 -8.267 1.00 93.88 84 SER A C 1
ATOM 655 O O . SER A 1 84 ? 11.537 -0.968 -8.917 1.00 93.88 84 SER A O 1
ATOM 657 N N . ALA A 1 85 ? 10.809 1.157 -8.860 1.00 95.31 85 ALA A N 1
ATOM 658 C CA . ALA A 1 85 ? 10.807 1.339 -10.314 1.00 95.31 85 ALA A CA 1
ATOM 659 C C . ALA A 1 85 ? 12.165 1.029 -10.977 1.00 95.31 85 ALA A C 1
ATOM 661 O O . ALA A 1 85 ? 12.202 0.675 -12.151 1.00 95.31 85 ALA A O 1
ATOM 662 N N . GLU A 1 86 ? 13.278 1.114 -10.238 1.00 94.81 86 GLU A N 1
ATOM 663 C CA . GLU A 1 86 ? 14.615 0.828 -10.769 1.00 94.81 86 GLU A CA 1
ATOM 664 C C . GLU A 1 86 ? 14.798 -0.637 -11.182 1.00 94.81 86 GLU A C 1
ATOM 666 O O . GLU A 1 86 ? 15.642 -0.928 -12.021 1.00 94.81 86 GLU A O 1
ATOM 671 N N . HIS A 1 87 ? 13.985 -1.556 -10.653 1.00 94.94 87 HIS A N 1
ATOM 672 C CA . HIS A 1 87 ? 14.040 -2.985 -10.971 1.00 94.94 87 HIS A CA 1
ATOM 673 C C . HIS A 1 87 ? 13.365 -3.335 -12.310 1.00 94.94 87 HIS A C 1
ATOM 675 O O . HIS A 1 87 ? 13.516 -4.452 -12.818 1.00 94.94 87 HIS A O 1
ATOM 681 N N . SER A 1 88 ? 12.597 -2.405 -12.879 1.00 95.81 88 SER A N 1
ATOM 682 C CA . SER A 1 88 ? 11.857 -2.585 -14.127 1.00 95.81 88 SER A CA 1
ATOM 683 C C . SER A 1 88 ? 12.554 -1.849 -15.264 1.00 95.81 88 SER A C 1
ATOM 685 O O . SER A 1 88 ? 12.799 -0.644 -15.188 1.00 95.81 88 SER A O 1
ATOM 687 N N . ALA A 1 89 ? 12.835 -2.563 -16.354 1.00 95.75 89 ALA A N 1
ATOM 688 C CA . ALA A 1 89 ? 13.350 -1.927 -17.564 1.00 95.75 89 ALA A CA 1
ATOM 689 C C . ALA A 1 89 ? 12.261 -1.143 -18.300 1.00 95.75 89 ALA A C 1
ATOM 691 O O . ALA A 1 89 ? 12.577 -0.224 -19.049 1.00 95.75 89 ALA A O 1
ATOM 692 N N . HIS A 1 90 ? 10.989 -1.491 -18.094 1.00 95.31 90 HIS A N 1
ATOM 693 C CA . HIS A 1 90 ? 9.879 -0.726 -18.646 1.00 95.31 90 HIS A CA 1
ATOM 694 C C . HIS A 1 90 ? 9.722 0.642 -17.970 1.00 95.31 90 HIS A C 1
ATOM 696 O O . HIS A 1 90 ? 9.532 1.630 -18.672 1.00 95.31 90 HIS A O 1
ATOM 702 N N . LEU A 1 91 ? 9.847 0.709 -16.640 1.00 95.69 91 LEU A N 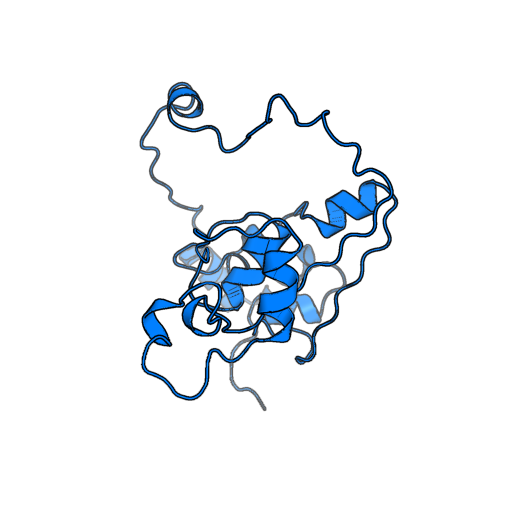1
ATOM 703 C CA . LEU A 1 91 ? 9.702 1.958 -15.883 1.00 95.69 91 LEU A CA 1
ATOM 704 C C . LEU A 1 91 ? 10.963 2.827 -15.907 1.00 95.69 91 LEU A C 1
ATOM 706 O O . LEU A 1 91 ? 10.866 4.051 -15.855 1.00 95.69 91 LEU A O 1
ATOM 710 N N . ARG A 1 92 ? 12.150 2.208 -15.947 1.00 95.69 92 ARG A N 1
ATOM 711 C CA . ARG A 1 92 ? 13.449 2.899 -15.945 1.00 95.69 92 ARG A CA 1
ATOM 712 C C . ARG A 1 92 ? 14.355 2.419 -17.080 1.00 95.69 92 ARG A C 1
ATOM 714 O O . ARG A 1 92 ? 15.428 1.872 -16.816 1.00 95.69 92 ARG A O 1
ATOM 721 N N . PRO A 1 93 ? 13.955 2.610 -18.352 1.00 94.56 93 PRO A N 1
ATOM 722 C CA . PRO A 1 93 ? 14.739 2.155 -19.501 1.00 94.56 93 PRO A CA 1
ATOM 723 C C . PRO A 1 93 ? 16.137 2.788 -19.549 1.00 94.56 93 PRO A C 1
ATOM 725 O O . PRO A 1 93 ? 17.087 2.152 -20.006 1.00 94.56 93 PRO A O 1
ATOM 728 N N . ASP A 1 94 ? 16.278 4.002 -19.011 1.00 95.25 94 ASP A N 1
ATOM 729 C CA . ASP A 1 94 ? 17.532 4.745 -18.895 1.00 95.25 94 ASP A CA 1
ATOM 730 C C . ASP A 1 94 ? 18.611 3.978 -18.115 1.00 95.25 94 ASP A C 1
ATOM 732 O O . ASP A 1 94 ? 19.770 3.961 -18.521 1.00 95.25 94 ASP A O 1
ATOM 736 N N . LEU A 1 95 ? 18.236 3.260 -17.051 1.00 94.75 95 LEU A N 1
ATOM 737 C CA . LEU A 1 95 ? 19.182 2.495 -16.228 1.00 94.75 95 LEU A CA 1
ATOM 738 C C . LEU A 1 95 ? 19.741 1.254 -16.940 1.00 94.75 95 LEU A C 1
ATOM 740 O O . LEU A 1 95 ? 20.758 0.695 -16.516 1.00 94.75 95 LEU A O 1
ATOM 744 N N . TYR A 1 96 ? 19.073 0.808 -18.005 1.00 94.50 96 TYR A N 1
ATOM 745 C CA . TYR A 1 96 ? 19.392 -0.432 -18.703 1.00 94.50 96 TYR A CA 1
ATOM 746 C C . TYR A 1 96 ? 19.851 -0.222 -20.143 1.00 94.50 96 TYR A C 1
ATOM 748 O O . TYR A 1 96 ? 20.187 -1.219 -20.777 1.00 94.50 96 TYR A O 1
ATOM 756 N N . ALA A 1 97 ? 19.896 1.006 -20.672 1.00 92.12 97 ALA A N 1
ATOM 757 C CA . ALA A 1 97 ? 20.196 1.291 -22.081 1.00 92.12 97 ALA A CA 1
ATOM 758 C C . ALA A 1 97 ? 21.464 0.572 -22.585 1.00 92.12 97 ALA A C 1
ATOM 760 O O . ALA A 1 97 ? 21.387 -0.192 -23.548 1.00 92.12 97 ALA A O 1
ATOM 761 N N . ASP A 1 98 ? 22.562 0.662 -21.832 1.00 93.50 98 ASP A N 1
ATOM 762 C CA . ASP A 1 98 ? 23.865 0.083 -22.201 1.00 93.50 98 ASP A CA 1
ATOM 763 C C . ASP A 1 98 ? 24.146 -1.285 -21.558 1.00 93.50 98 ASP A C 1
ATOM 765 O O . ASP A 1 98 ? 25.242 -1.835 -21.669 1.00 93.50 98 ASP A O 1
ATOM 769 N N . ARG A 1 99 ? 23.164 -1.864 -20.853 1.00 91.00 99 ARG A N 1
ATOM 770 C CA . ARG A 1 99 ? 23.338 -3.152 -20.167 1.00 91.00 99 ARG A CA 1
ATOM 771 C C . ARG A 1 99 ? 22.963 -4.329 -21.070 1.00 91.00 99 ARG A C 1
ATOM 773 O O . ARG A 1 99 ? 21.934 -4.256 -21.746 1.00 91.00 99 ARG A O 1
ATOM 780 N N . PRO A 1 100 ? 23.723 -5.441 -21.048 1.00 89.19 100 PRO A N 1
ATOM 781 C CA . PRO A 1 100 ? 23.370 -6.647 -21.801 1.00 89.19 100 PRO A CA 1
ATOM 782 C C . PRO A 1 100 ? 22.082 -7.303 -21.278 1.00 89.19 100 PRO A C 1
ATOM 784 O O . PRO A 1 100 ? 21.302 -7.836 -22.061 1.00 89.19 100 PRO A O 1
ATOM 787 N N . VAL A 1 101 ? 21.822 -7.220 -19.967 1.00 88.12 101 VAL A N 1
ATOM 788 C CA . VAL A 1 101 ? 20.582 -7.698 -19.335 1.00 88.12 101 VAL A CA 1
ATOM 789 C C . VAL A 1 101 ? 19.667 -6.510 -19.044 1.00 88.12 101 VAL A C 1
ATOM 791 O O . VAL A 1 101 ? 20.097 -5.526 -18.436 1.00 88.12 101 VAL A O 1
ATOM 794 N N . LYS A 1 102 ? 18.406 -6.600 -19.481 1.00 88.00 102 LYS A N 1
ATOM 795 C CA . LYS A 1 102 ? 17.395 -5.548 -19.317 1.00 88.00 102 LYS A CA 1
ATOM 796 C C . LYS A 1 102 ? 16.429 -5.906 -18.187 1.00 88.00 102 LYS A C 1
ATOM 798 O O . LYS A 1 102 ? 15.630 -6.826 -18.343 1.00 88.00 102 LYS A O 1
ATOM 803 N N . GLY A 1 103 ? 16.466 -5.139 -17.098 1.00 90.50 103 GLY A N 1
ATOM 804 C CA . GLY A 1 103 ? 15.523 -5.265 -15.987 1.00 90.50 103 GLY A CA 1
ATOM 805 C C . GLY A 1 103 ? 15.627 -6.590 -15.235 1.00 90.50 103 GLY A C 1
ATOM 806 O O . GLY A 1 103 ? 16.378 -7.491 -15.603 1.00 90.50 103 GLY A O 1
ATOM 807 N N . PHE A 1 104 ? 14.839 -6.706 -14.170 1.00 94.38 104 PHE A N 1
ATOM 808 C CA . PHE A 1 104 ? 14.741 -7.924 -13.358 1.00 94.38 104 PHE A CA 1
ATOM 809 C C . PHE A 1 104 ? 13.309 -8.470 -13.282 1.00 94.38 104 PHE A C 1
ATOM 811 O O . PHE A 1 104 ? 13.056 -9.469 -12.615 1.00 94.38 104 PHE A O 1
ATOM 818 N N . THR A 1 105 ? 12.357 -7.822 -13.959 1.00 95.69 105 THR A N 1
ATOM 819 C CA . THR A 1 105 ? 10.917 -8.081 -13.810 1.00 95.69 105 THR A CA 1
ATOM 820 C C . THR A 1 105 ? 10.195 -8.285 -15.156 1.00 95.69 105 THR A C 1
ATOM 822 O O . THR A 1 105 ? 9.135 -7.708 -15.383 1.00 95.69 105 THR A O 1
ATOM 825 N N . PRO A 1 106 ? 10.701 -9.143 -16.068 1.00 94.50 106 PRO A N 1
ATOM 826 C CA . PRO A 1 106 ? 10.208 -9.229 -17.449 1.00 94.50 106 PRO A CA 1
ATOM 827 C C . PRO A 1 106 ? 8.712 -9.568 -17.568 1.00 94.50 106 PRO A C 1
ATOM 829 O O . PRO A 1 106 ? 8.027 -9.051 -18.450 1.00 94.50 106 PRO A O 1
ATOM 832 N N . PHE A 1 107 ? 8.180 -10.409 -16.675 1.00 95.81 107 PHE A N 1
ATOM 833 C CA . PHE A 1 107 ? 6.753 -10.736 -16.670 1.00 95.81 107 PHE A CA 1
ATOM 834 C C . PHE A 1 107 ? 5.892 -9.555 -16.206 1.00 95.81 107 PHE A C 1
ATOM 836 O O . PHE A 1 107 ? 4.898 -9.233 -16.852 1.00 95.81 107 PHE A O 1
ATOM 843 N N . LEU A 1 108 ? 6.297 -8.853 -15.144 1.00 95.62 108 LEU A N 1
ATOM 844 C CA . LEU A 1 108 ? 5.593 -7.653 -14.692 1.00 95.62 108 LEU A CA 1
ATOM 845 C C . LEU A 1 108 ? 5.656 -6.541 -15.748 1.00 95.62 108 LEU A C 1
ATOM 847 O O . LEU A 1 108 ? 4.641 -5.909 -16.027 1.00 95.62 108 LEU A O 1
ATOM 851 N N . ASP A 1 109 ? 6.808 -6.369 -16.401 1.00 96.00 109 ASP A N 1
ATOM 852 C CA . ASP A 1 109 ? 6.980 -5.457 -17.536 1.00 96.00 109 ASP A CA 1
ATOM 853 C C . ASP A 1 109 ? 6.001 -5.781 -18.674 1.00 96.00 109 ASP A C 1
ATOM 855 O O . ASP A 1 109 ? 5.468 -4.872 -19.310 1.00 96.00 109 ASP A O 1
ATOM 859 N N . SER A 1 110 ? 5.712 -7.065 -18.913 1.00 96.19 110 SER A N 1
ATOM 860 C CA . SER A 1 110 ? 4.706 -7.473 -19.900 1.00 96.19 110 SER A CA 1
ATOM 861 C C . SER A 1 110 ? 3.278 -7.100 -19.484 1.00 96.19 110 SER A C 1
ATOM 863 O O . SER A 1 110 ? 2.505 -6.644 -20.325 1.00 96.19 110 SER A O 1
ATOM 865 N N . LEU A 1 111 ? 2.934 -7.222 -18.197 1.00 95.75 111 LEU A N 1
ATOM 866 C CA . LEU A 1 111 ? 1.616 -6.842 -17.680 1.00 95.75 111 LEU A CA 1
ATOM 867 C C . LEU A 1 111 ? 1.401 -5.329 -17.764 1.00 95.75 111 LEU A C 1
ATOM 869 O O . LEU A 1 111 ? 0.333 -4.888 -18.181 1.00 95.75 111 LEU A O 1
ATOM 873 N N . MET A 1 112 ? 2.427 -4.538 -17.436 1.00 95.69 112 MET A N 1
ATOM 874 C CA . MET A 1 112 ? 2.350 -3.074 -17.477 1.00 95.69 112 MET A CA 1
ATOM 875 C C . MET A 1 112 ? 2.044 -2.530 -18.878 1.00 95.69 112 MET A C 1
ATOM 877 O O . MET A 1 112 ? 1.331 -1.541 -18.994 1.00 95.69 112 MET A O 1
ATOM 881 N N . ARG A 1 113 ? 2.496 -3.207 -19.943 1.00 95.31 113 ARG A N 1
ATOM 882 C CA . ARG A 1 113 ? 2.194 -2.824 -21.337 1.00 95.31 113 ARG A CA 1
ATOM 883 C C . ARG A 1 113 ? 0.772 -3.162 -21.785 1.00 95.31 113 ARG A C 1
ATOM 885 O O . ARG A 1 113 ? 0.318 -2.627 -22.789 1.00 95.31 113 ARG A O 1
ATOM 892 N N . ASN A 1 114 ? 0.092 -4.065 -21.080 1.00 96.44 114 ASN A N 1
ATOM 893 C CA . ASN A 1 114 ? -1.249 -4.544 -21.425 1.00 96.44 114 ASN A CA 1
ATOM 894 C C . ASN A 1 114 ? -2.339 -3.963 -20.508 1.00 96.44 114 ASN A C 1
ATOM 896 O O . ASN A 1 114 ? -3.478 -4.427 -20.530 1.00 96.44 114 ASN A O 1
ATOM 900 N N . GLY A 1 115 ? -2.007 -2.967 -19.686 1.00 91.00 115 GLY A N 1
ATOM 901 C CA . GLY A 1 115 ? -2.931 -2.384 -18.722 1.00 91.00 115 GLY A CA 1
ATOM 902 C C . GLY A 1 115 ? -2.620 -0.927 -18.409 1.00 91.00 115 GLY A C 1
ATOM 903 O O . GLY A 1 115 ? -1.797 -0.287 -19.059 1.00 91.00 115 GLY A O 1
ATOM 904 N N . LEU A 1 116 ? -3.299 -0.396 -17.394 1.00 92.81 116 LEU A N 1
ATOM 905 C CA . LEU A 1 116 ? -3.033 0.948 -16.899 1.00 92.81 116 LEU A CA 1
ATOM 906 C C . LEU A 1 116 ? -1.773 0.934 -16.025 1.00 92.81 116 LEU A C 1
ATOM 908 O O . LEU A 1 116 ? -1.784 0.383 -14.924 1.00 92.81 116 LEU A O 1
ATOM 912 N N . CYS A 1 117 ? -0.702 1.558 -16.513 1.00 95.25 117 CYS A N 1
ATOM 913 C CA . CYS A 1 117 ? 0.546 1.732 -15.779 1.00 95.25 117 CYS A CA 1
ATOM 914 C C . CYS A 1 117 ? 0.716 3.195 -15.349 1.00 95.25 117 CYS A C 1
ATOM 916 O O . CYS A 1 117 ? 0.574 4.112 -16.157 1.00 95.25 117 CYS A O 1
ATOM 918 N N . PHE A 1 118 ? 1.040 3.416 -14.073 1.00 94.62 118 PHE A N 1
ATOM 919 C CA . PHE A 1 118 ? 1.369 4.739 -13.549 1.00 94.62 118 PHE A CA 1
ATOM 920 C C . PHE A 1 118 ? 2.889 4.898 -13.460 1.00 94.62 118 PHE A C 1
ATOM 922 O O . PHE A 1 118 ? 3.527 4.342 -12.572 1.00 94.62 118 PHE A O 1
ATOM 929 N N . GLU A 1 119 ? 3.471 5.710 -14.340 1.00 92.19 119 GLU A N 1
ATOM 930 C CA . GLU A 1 119 ? 4.923 5.958 -14.359 1.00 92.19 119 GLU A CA 1
ATOM 931 C C . GLU A 1 119 ? 5.390 6.86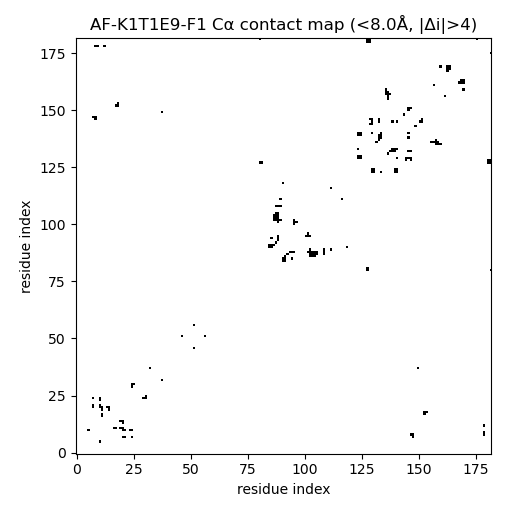6 -13.208 1.00 92.19 119 GLU A C 1
ATOM 933 O O . GLU A 1 119 ? 6.544 6.829 -12.786 1.00 92.19 119 GLU A O 1
ATOM 938 N N . ARG A 1 120 ? 4.478 7.685 -12.671 1.00 93.62 120 ARG A N 1
ATOM 939 C CA . ARG A 1 120 ? 4.727 8.605 -11.552 1.00 93.62 120 ARG A CA 1
ATOM 940 C C . ARG A 1 120 ? 4.077 8.090 -10.277 1.00 93.62 120 ARG A C 1
ATOM 942 O O . ARG A 1 120 ? 3.088 8.643 -9.801 1.00 93.62 120 ARG A O 1
ATOM 949 N N . MET A 1 121 ? 4.644 7.021 -9.737 1.00 92.94 121 MET A N 1
ATOM 950 C CA . MET A 1 121 ? 4.222 6.419 -8.475 1.00 92.94 121 MET A CA 1
ATOM 951 C C . MET A 1 121 ? 5.275 6.645 -7.389 1.00 92.94 121 MET A C 1
ATOM 953 O O . MET A 1 121 ? 6.468 6.440 -7.604 1.00 92.94 121 MET A O 1
ATOM 957 N N . TYR A 1 122 ? 4.823 7.068 -6.212 1.00 92.75 122 TYR A N 1
ATOM 958 C CA . TYR A 1 122 ? 5.687 7.379 -5.078 1.00 92.75 122 TYR A CA 1
ATOM 959 C C . TYR A 1 122 ? 5.201 6.617 -3.852 1.00 92.75 122 TYR A C 1
ATOM 961 O O . TYR A 1 122 ? 4.011 6.624 -3.534 1.00 92.75 122 TYR A O 1
ATOM 969 N N . ALA A 1 123 ? 6.125 5.957 -3.159 1.00 91.38 123 ALA A N 1
ATOM 970 C CA . ALA A 1 123 ? 5.809 5.280 -1.914 1.00 91.38 123 ALA A CA 1
ATOM 971 C C . ALA A 1 123 ? 5.447 6.309 -0.834 1.00 91.38 123 ALA A C 1
ATOM 973 O O . ALA A 1 123 ? 6.127 7.321 -0.668 1.00 91.38 123 ALA A O 1
ATOM 974 N N . ASN A 1 124 ? 4.400 6.023 -0.057 1.00 88.88 124 ASN A N 1
ATOM 975 C CA . ASN A 1 124 ? 4.016 6.873 1.071 1.00 88.88 124 ASN A CA 1
ATOM 976 C C . ASN A 1 124 ? 5.071 6.870 2.187 1.00 88.88 124 ASN A C 1
ATOM 978 O O . ASN A 1 124 ? 5.148 7.824 2.950 1.00 88.88 124 ASN A O 1
ATOM 982 N N . GLY A 1 125 ? 5.891 5.823 2.296 1.00 87.06 125 GLY A N 1
ATOM 983 C CA . GLY A 1 125 ? 6.939 5.694 3.303 1.00 87.06 125 GLY A CA 1
ATOM 984 C C . GLY A 1 125 ? 8.106 4.844 2.811 1.00 87.06 125 GLY A C 1
ATOM 985 O O . GLY A 1 125 ? 8.064 4.288 1.720 1.00 87.06 125 GLY A O 1
ATOM 986 N N . THR A 1 126 ? 9.150 4.748 3.632 1.00 87.25 126 THR A N 1
ATOM 987 C CA . THR A 1 126 ? 10.406 4.050 3.298 1.00 87.25 126 THR A CA 1
ATOM 988 C C . THR A 1 126 ? 10.583 2.730 4.047 1.00 87.25 126 THR A C 1
ATOM 990 O O . THR A 1 126 ? 11.619 2.087 3.923 1.00 87.25 126 THR A O 1
ATOM 993 N N . ARG A 1 127 ? 9.603 2.336 4.869 1.00 87.50 127 ARG A N 1
ATOM 994 C CA . ARG A 1 127 ? 9.643 1.114 5.684 1.00 87.50 127 ARG A CA 1
ATOM 995 C C . ARG A 1 127 ? 8.362 0.311 5.495 1.00 87.50 127 ARG A C 1
ATOM 997 O O . ARG A 1 127 ? 7.282 0.900 5.498 1.00 87.50 127 ARG A O 1
ATOM 1004 N N . SER A 1 128 ? 8.466 -1.014 5.457 1.00 86.81 128 SER A N 1
ATOM 1005 C CA . SER A 1 128 ? 7.336 -1.934 5.232 1.00 86.81 128 SER A CA 1
ATOM 1006 C C . SER A 1 128 ? 6.204 -1.762 6.252 1.00 86.81 128 SER A C 1
ATOM 1008 O O . SER A 1 128 ? 5.030 -1.763 5.888 1.00 86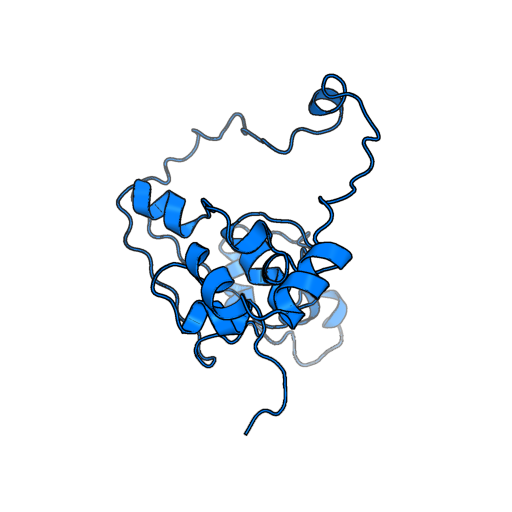.81 128 SER A O 1
ATOM 1010 N N . ILE A 1 129 ? 6.540 -1.415 7.502 1.00 86.31 129 ILE A N 1
ATOM 1011 C CA . ILE A 1 129 ? 5.572 -1.082 8.565 1.00 86.31 129 ILE A CA 1
ATOM 1012 C C . ILE A 1 129 ? 4.622 0.087 8.214 1.00 86.31 129 ILE A C 1
ATOM 1014 O O . ILE A 1 129 ? 3.577 0.260 8.841 1.00 86.31 129 ILE A O 1
ATOM 1018 N N . GLN A 1 130 ? 4.978 0.915 7.228 1.00 89.62 130 GLN A N 1
ATOM 1019 C CA . GLN A 1 130 ? 4.154 2.020 6.729 1.00 89.62 130 GLN A CA 1
ATOM 1020 C C . GLN A 1 130 ? 3.309 1.613 5.511 1.00 89.62 130 GLN A C 1
ATOM 1022 O O . GLN A 1 130 ? 2.310 2.269 5.238 1.00 89.62 130 GLN A O 1
ATOM 1027 N N . ALA A 1 131 ? 3.661 0.533 4.806 1.00 90.00 131 ALA A N 1
ATOM 1028 C CA . ALA A 1 131 ? 3.023 0.143 3.550 1.00 90.00 131 ALA A CA 1
ATOM 1029 C C . ALA A 1 131 ? 1.563 -0.288 3.743 1.00 90.00 131 ALA A C 1
ATOM 1031 O O . ALA A 1 131 ? 0.678 0.233 3.069 1.00 90.00 131 ALA A O 1
ATOM 1032 N N . MET A 1 132 ? 1.293 -1.186 4.698 1.00 89.50 132 MET A N 1
ATOM 1033 C CA . MET A 1 132 ? -0.049 -1.752 4.899 1.00 89.50 132 MET A CA 1
ATOM 1034 C C . MET A 1 132 ? -1.120 -0.688 5.215 1.00 89.50 132 MET A C 1
ATOM 1036 O O . MET A 1 132 ? -2.127 -0.648 4.504 1.00 89.50 132 MET A O 1
ATOM 1040 N N . PRO A 1 133 ? -0.924 0.232 6.187 1.00 90.94 133 PRO A N 1
ATOM 1041 C CA . PRO A 1 133 ? -1.886 1.311 6.434 1.00 90.94 133 PRO A CA 1
ATOM 1042 C C . PRO A 1 133 ? -2.085 2.243 5.235 1.00 90.94 133 PRO A C 1
ATOM 1044 O O . PRO A 1 133 ? -3.194 2.728 5.011 1.00 90.94 133 PRO A O 1
ATOM 1047 N N . SER A 1 134 ? -1.028 2.497 4.460 1.00 92.25 134 SER A N 1
ATOM 1048 C CA . SER A 1 134 ? -1.108 3.361 3.283 1.00 92.25 134 SER A CA 1
ATOM 1049 C C . SER A 1 134 ? -1.864 2.712 2.129 1.00 92.25 134 SER A C 1
ATOM 1051 O O . SER A 1 134 ? -2.695 3.368 1.513 1.00 92.25 134 SER A O 1
ATOM 1053 N N . ILE A 1 135 ? -1.613 1.433 1.847 1.00 93.12 135 ILE A N 1
ATOM 1054 C CA . ILE A 1 135 ? -2.242 0.719 0.728 1.00 93.12 135 ILE A CA 1
ATOM 1055 C C . ILE A 1 135 ? -3.709 0.411 1.039 1.00 93.12 135 ILE A C 1
ATOM 1057 O O . ILE A 1 135 ? -4.574 0.632 0.197 1.00 93.12 135 ILE A O 1
ATOM 1061 N N . LEU A 1 136 ? -4.005 -0.078 2.247 1.00 92.69 136 LEU A N 1
ATOM 1062 C CA . LEU A 1 136 ? -5.351 -0.543 2.594 1.00 92.69 136 LEU A CA 1
ATOM 1063 C C . LEU A 1 136 ? -6.247 0.562 3.156 1.00 92.69 136 LEU A C 1
ATOM 1065 O O . LEU A 1 136 ? -7.459 0.529 2.951 1.00 92.69 136 LEU A O 1
ATOM 1069 N N . GLY A 1 137 ? -5.676 1.518 3.889 1.00 91.50 137 GLY A N 1
ATOM 1070 C CA . GLY A 1 137 ? -6.423 2.572 4.576 1.00 91.50 137 GLY A CA 1
ATOM 1071 C C . GLY A 1 137 ? -6.214 3.974 4.014 1.00 91.50 137 GLY A C 1
ATOM 1072 O O . GLY A 1 137 ? -6.778 4.915 4.566 1.00 91.50 137 GLY A O 1
ATOM 1073 N N . SER A 1 138 ? -5.379 4.136 2.980 1.00 90.81 138 SER A N 1
ATOM 1074 C CA . SER A 1 138 ? -4.962 5.450 2.461 1.00 90.81 138 SER A CA 1
ATOM 1075 C C . SER A 1 138 ? -4.376 6.371 3.541 1.00 90.81 138 SER A C 1
ATOM 1077 O O . SER A 1 138 ? -4.435 7.595 3.434 1.00 90.81 138 SER A O 1
ATOM 1079 N N . ILE A 1 139 ? -3.795 5.788 4.596 1.00 89.88 139 ILE A N 1
ATOM 1080 C CA . ILE A 1 139 ? -3.197 6.538 5.700 1.00 89.88 139 ILE A CA 1
ATOM 1081 C C . ILE A 1 139 ? -1.780 6.956 5.286 1.00 89.88 139 ILE A C 1
ATOM 1083 O O . ILE A 1 139 ? -0.955 6.082 4.999 1.00 89.88 139 ILE A O 1
ATOM 1087 N N . PRO A 1 140 ? -1.456 8.261 5.259 1.00 87.62 140 PRO A N 1
ATOM 1088 C CA . PRO A 1 140 ? -0.122 8.712 4.896 1.00 87.62 140 PRO A CA 1
AT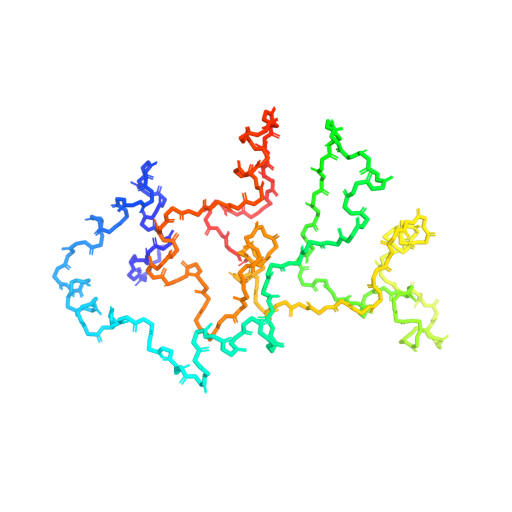OM 1089 C C . PRO A 1 140 ? 0.908 8.281 5.943 1.00 87.62 140 PRO A C 1
ATOM 1091 O O . PRO A 1 140 ? 0.597 7.983 7.099 1.00 87.62 140 PRO A O 1
ATOM 1094 N N . SER A 1 141 ? 2.173 8.276 5.542 1.00 86.44 141 SER A N 1
ATOM 1095 C CA . SER A 1 141 ? 3.265 8.033 6.474 1.00 86.44 141 SER A CA 1
ATOM 1096 C C . SER A 1 141 ? 3.459 9.219 7.416 1.00 86.44 141 SER A C 1
ATOM 1098 O O . SER A 1 141 ? 3.481 10.378 7.004 1.00 86.44 141 SER A O 1
ATOM 1100 N N . PHE A 1 142 ? 3.671 8.912 8.691 1.00 84.00 142 PHE A N 1
ATOM 1101 C CA . PHE A 1 142 ? 4.070 9.873 9.712 1.00 84.00 142 PHE A CA 1
ATOM 1102 C C . PHE A 1 142 ? 5.483 9.554 10.214 1.00 84.00 142 PHE A C 1
ATOM 1104 O O . PHE A 1 142 ? 6.023 8.468 9.975 1.00 84.00 142 PHE A O 1
ATOM 1111 N N . ARG A 1 143 ? 6.071 10.483 10.986 1.00 83.25 143 ARG A N 1
ATOM 1112 C CA . ARG A 1 143 ? 7.370 10.274 11.657 1.00 83.25 143 ARG A CA 1
ATOM 1113 C C . ARG A 1 143 ? 7.384 8.967 12.461 1.00 83.25 143 ARG A C 1
ATOM 1115 O O . ARG A 1 143 ? 8.317 8.170 12.349 1.00 83.25 143 ARG A O 1
ATOM 1122 N N . THR A 1 144 ? 6.322 8.739 13.229 1.00 83.94 144 THR A N 1
ATOM 1123 C CA . THR A 1 144 ? 6.043 7.463 13.893 1.00 83.94 144 THR A CA 1
ATOM 1124 C C . THR A 1 144 ? 5.096 6.655 13.005 1.00 83.94 144 THR A C 1
ATOM 1126 O O . THR A 1 144 ? 4.064 7.192 12.633 1.00 83.94 144 THR A O 1
ATOM 1129 N N . PRO A 1 145 ? 5.387 5.396 12.637 1.00 86.44 145 PRO A N 1
ATOM 1130 C CA . PRO A 1 145 ? 4.455 4.574 11.864 1.00 86.44 145 PRO A CA 1
ATOM 1131 C C . PRO A 1 145 ? 3.07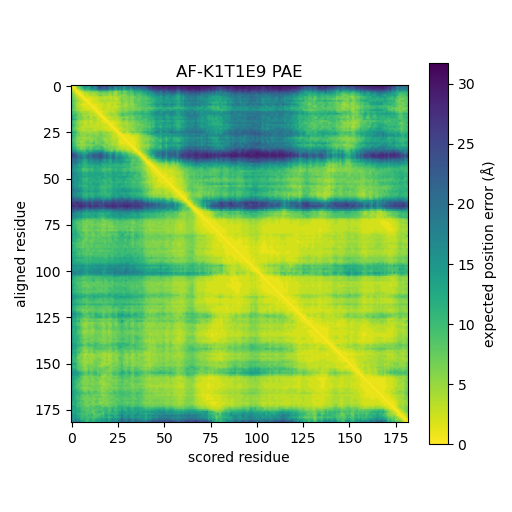2 4.482 12.519 1.00 86.44 145 PRO A C 1
ATOM 1133 O O . PRO A 1 145 ? 2.989 4.270 13.728 1.00 86.44 145 PRO A O 1
ATOM 1136 N N . PHE A 1 146 ? 2.002 4.600 11.724 1.00 87.00 146 PHE A N 1
ATOM 1137 C CA . PHE A 1 146 ? 0.620 4.629 12.224 1.00 87.00 146 PHE A CA 1
ATOM 1138 C C . PHE A 1 146 ? 0.288 3.433 13.122 1.00 87.00 146 PHE A C 1
ATOM 1140 O O . PHE A 1 146 ? -0.270 3.616 14.195 1.00 87.00 146 PHE A O 1
ATOM 1147 N N . VAL A 1 147 ? 0.705 2.223 12.739 1.00 83.38 147 VAL A N 1
ATOM 1148 C CA . VAL A 1 147 ? 0.454 0.988 13.509 1.00 83.38 147 VAL A CA 1
ATOM 1149 C C . VAL A 1 147 ? 1.052 1.003 14.918 1.00 83.38 147 VAL A C 1
ATOM 1151 O O . VAL A 1 147 ? 0.576 0.280 15.787 1.00 83.38 147 VAL A O 1
ATOM 1154 N N . LEU A 1 148 ? 2.064 1.841 15.164 1.00 82.31 148 LEU A N 1
ATOM 1155 C CA . LEU A 1 148 ? 2.683 2.014 16.479 1.00 82.31 148 LEU A CA 1
ATOM 1156 C C . LEU A 1 148 ? 2.029 3.128 17.305 1.00 82.31 148 LEU A C 1
ATOM 1158 O O . LEU A 1 148 ? 2.421 3.343 18.452 1.00 82.31 148 LEU A O 1
ATOM 1162 N N . MET A 1 149 ? 1.083 3.868 16.731 1.00 81.69 149 MET A N 1
ATOM 1163 C CA . MET A 1 149 ? 0.365 4.925 17.429 1.00 81.69 149 MET A CA 1
ATOM 1164 C C . MET A 1 14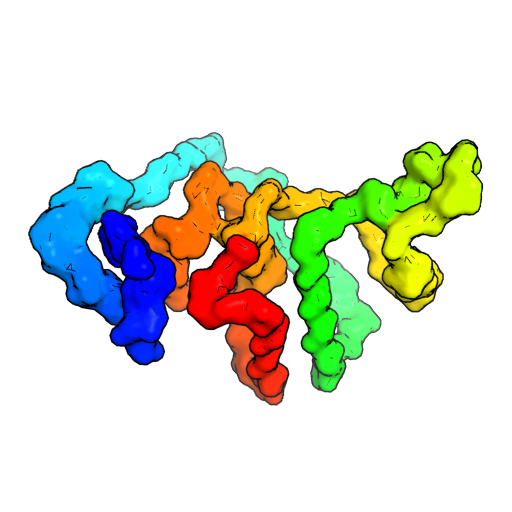9 ? -0.845 4.358 18.182 1.00 81.69 149 MET A C 1
ATOM 1166 O O . MET A 1 149 ? -1.477 3.433 17.681 1.00 81.69 149 MET A O 1
ATOM 1170 N N . PRO A 1 150 ? -1.257 4.946 19.320 1.00 78.50 150 PRO A N 1
ATOM 1171 C CA . PRO A 1 150 ? -2.475 4.533 20.027 1.00 78.50 150 PRO A CA 1
ATOM 1172 C C . PRO A 1 150 ? -3.738 4.565 19.152 1.00 78.50 150 PRO A C 1
ATOM 1174 O O . PRO A 1 150 ? -4.654 3.770 19.342 1.00 78.50 150 PRO A O 1
ATOM 1177 N N . GLN A 1 151 ? -3.778 5.468 18.167 1.00 81.50 151 GLN A N 1
ATOM 1178 C CA . GLN A 1 151 ? -4.887 5.618 17.225 1.00 81.50 151 GLN A CA 1
ATOM 1179 C C . GLN A 1 151 ? -5.096 4.383 16.334 1.00 81.50 151 GLN A C 1
ATOM 1181 O O . GLN A 1 151 ? -6.191 4.223 15.801 1.00 81.50 151 GLN A O 1
ATOM 1186 N N . SER A 1 152 ? -4.101 3.497 16.191 1.00 83.00 152 SER A N 1
ATOM 1187 C CA . SER A 1 152 ? -4.243 2.265 15.402 1.00 83.00 152 SER A CA 1
ATOM 1188 C C . SER A 1 152 ? -5.225 1.259 16.006 1.00 83.00 152 SER A C 1
ATOM 1190 O O . SER A 1 152 ? -5.721 0.398 15.286 1.00 83.00 152 SER A O 1
ATOM 1192 N N . LEU A 1 153 ? -5.532 1.385 17.302 1.00 80.50 153 LEU A N 1
ATOM 1193 C CA . LEU A 1 153 ? -6.514 0.553 18.006 1.00 80.50 153 LEU A CA 1
ATOM 1194 C C . LEU A 1 153 ? -7.956 1.011 17.788 1.00 80.50 153 LEU A C 1
ATOM 1196 O O . LEU A 1 153 ? -8.888 0.296 18.153 1.00 80.50 153 LEU A O 1
ATOM 1200 N N . GLY A 1 154 ? -8.146 2.221 17.258 1.00 79.88 154 GLY A N 1
ATOM 1201 C CA . GLY A 1 154 ? -9.470 2.727 16.937 1.00 79.88 154 GLY A CA 1
ATOM 1202 C C . GLY A 1 154 ? -10.130 1.890 15.844 1.00 79.88 154 GLY A C 1
ATOM 1203 O O . GLY A 1 154 ? -9.460 1.241 15.037 1.00 79.88 154 GLY A O 1
ATOM 1204 N N . ALA A 1 155 ? -11.461 1.941 15.784 1.00 82.31 155 ALA A N 1
ATOM 1205 C CA . ALA A 1 155 ? -12.186 1.371 14.659 1.00 82.31 155 ALA A CA 1
ATOM 1206 C C . ALA A 1 155 ? -11.661 1.995 13.357 1.00 82.31 155 ALA A C 1
ATOM 1208 O O . ALA A 1 155 ? -11.656 3.216 13.197 1.00 82.31 155 ALA A O 1
ATOM 1209 N N . SER A 1 156 ? -11.207 1.153 12.432 1.00 80.25 156 SER A N 1
ATOM 1210 C CA . SER A 1 156 ? -10.758 1.594 11.116 1.00 80.25 156 SER A CA 1
ATOM 1211 C C . SER A 1 156 ? -11.567 0.886 10.043 1.00 80.25 156 SER A C 1
ATOM 1213 O O . SER A 1 156 ? -11.832 -0.312 10.128 1.00 80.25 156 SER A O 1
ATOM 1215 N N . ARG A 1 157 ? -11.985 1.650 9.035 1.00 87.81 157 ARG A N 1
ATOM 1216 C CA . ARG A 1 157 ? -12.755 1.143 7.902 1.00 87.81 157 ARG A CA 1
ATOM 1217 C C . ARG A 1 157 ? -11.889 1.230 6.652 1.00 87.81 157 ARG A C 1
ATOM 1219 O O . ARG A 1 157 ? -11.914 2.222 5.935 1.00 87.81 157 ARG A O 1
ATOM 1226 N N . GLN A 1 158 ? -11.060 0.207 6.470 1.00 92.06 158 GLN A N 1
ATOM 1227 C CA . GLN A 1 158 ? -10.093 0.088 5.374 1.00 92.06 158 GLN A CA 1
ATOM 1228 C C . GLN A 1 158 ? -10.675 -0.726 4.212 1.00 92.06 158 GLN A C 1
ATOM 1230 O O . GLN A 1 158 ? -11.733 -1.339 4.358 1.00 92.06 158 GLN A O 1
ATOM 1235 N N . LEU A 1 159 ? -9.978 -0.768 3.074 1.00 94.12 159 LEU A N 1
ATOM 1236 C CA . LEU A 1 159 ? -10.437 -1.409 1.839 1.00 94.12 159 LEU A CA 1
ATOM 1237 C C . LEU A 1 159 ? -11.054 -2.812 2.044 1.00 94.12 159 LEU A C 1
ATOM 1239 O O . LEU A 1 159 ? -12.164 -3.014 1.554 1.00 94.12 159 LEU A O 1
ATOM 1243 N N . PRO A 1 160 ? -10.447 -3.756 2.797 1.00 93.25 160 PRO A N 1
ATOM 1244 C CA . PRO A 1 160 ? -11.063 -5.067 3.013 1.00 93.25 160 PRO A CA 1
ATOM 1245 C C . PRO A 1 160 ? -12.411 -4.981 3.743 1.00 93.25 160 PRO A C 1
ATOM 1247 O O . PRO A 1 160 ? -13.388 -5.563 3.289 1.00 93.25 160 PRO A O 1
ATOM 1250 N N . ALA A 1 161 ? -12.506 -4.195 4.820 1.00 93.38 161 ALA A N 1
ATOM 1251 C CA . ALA A 1 161 ? -13.763 -4.009 5.551 1.00 93.38 161 ALA A CA 1
ATOM 1252 C C . ALA A 1 161 ? -14.838 -3.338 4.675 1.00 93.38 161 ALA A C 1
ATOM 1254 O O . ALA A 1 161 ? -15.989 -3.759 4.657 1.00 93.38 161 ALA A O 1
ATOM 1255 N N . ILE A 1 162 ? -14.441 -2.340 3.878 1.00 93.88 162 ILE A N 1
ATOM 1256 C CA . ILE A 1 162 ? -15.314 -1.641 2.921 1.00 93.88 162 ILE A CA 1
ATOM 1257 C C . ILE A 1 162 ? -15.885 -2.597 1.859 1.00 93.88 162 ILE A C 1
ATOM 1259 O O . ILE A 1 162 ? -17.020 -2.406 1.411 1.00 93.88 162 ILE A O 1
ATOM 1263 N N . LEU A 1 163 ? -15.098 -3.584 1.420 1.00 94.19 163 LEU A N 1
ATOM 1264 C CA . LEU A 1 163 ? -15.526 -4.609 0.466 1.00 94.19 163 LEU A CA 1
ATOM 1265 C C . LEU A 1 163 ? -16.377 -5.693 1.143 1.00 94.19 163 LEU A C 1
ATOM 1267 O O . LEU A 1 163 ? -17.382 -6.107 0.569 1.00 94.19 163 LEU A O 1
ATOM 1271 N N . ALA A 1 164 ? -16.043 -6.103 2.368 1.00 94.50 164 ALA A N 1
ATOM 1272 C CA . ALA A 1 164 ? -16.839 -7.056 3.142 1.00 94.50 164 ALA A CA 1
ATOM 1273 C C . ALA A 1 164 ? -18.267 -6.543 3.394 1.00 94.50 164 ALA A C 1
ATOM 1275 O O . ALA A 1 164 ? -19.227 -7.274 3.163 1.00 94.50 164 ALA A O 1
ATOM 1276 N N . ASP A 1 165 ? -18.422 -5.254 3.729 1.00 94.12 165 ASP A N 1
ATOM 1277 C CA . ASP A 1 165 ? -19.731 -4.584 3.839 1.00 94.12 165 ASP A CA 1
ATOM 1278 C C . ASP A 1 165 ? -20.549 -4.648 2.531 1.00 94.12 165 ASP A C 1
ATOM 1280 O O . ASP A 1 165 ? -21.770 -4.509 2.544 1.00 94.12 165 ASP A O 1
ATOM 1284 N N . ARG A 1 166 ? -19.879 -4.833 1.385 1.00 93.25 166 ARG A N 1
ATOM 1285 C CA . ARG A 1 166 ? -20.490 -4.987 0.055 1.00 93.25 166 ARG A CA 1
ATOM 1286 C C . ARG A 1 166 ? -20.675 -6.450 -0.365 1.00 93.25 166 ARG A C 1
ATOM 1288 O O . ARG A 1 166 ? -20.976 -6.704 -1.526 1.00 93.25 166 ARG A O 1
ATOM 1295 N N . GLY A 1 167 ? -20.495 -7.404 0.548 1.00 95.31 167 GLY A N 1
ATOM 1296 C CA . GLY A 1 167 ? -20.707 -8.832 0.295 1.00 95.31 167 GLY A CA 1
ATOM 1297 C C . GLY A 1 167 ? -19.502 -9.575 -0.287 1.00 95.31 167 GLY A C 1
ATOM 1298 O O . GLY A 1 167 ? -19.644 -10.722 -0.705 1.00 95.31 167 GLY A O 1
ATOM 1299 N N . TYR A 1 168 ? -18.317 -8.961 -0.316 1.00 96.62 168 TYR A N 1
ATOM 1300 C CA . TYR A 1 168 ? -17.102 -9.642 -0.760 1.00 96.62 168 TYR A CA 1
ATOM 1301 C C . TYR A 1 168 ? -16.517 -10.529 0.339 1.00 96.62 168 TYR A C 1
ATOM 1303 O O . TYR A 1 168 ? -16.407 -10.124 1.495 1.00 96.62 168 TYR A O 1
ATOM 1311 N N . ALA A 1 169 ? -16.029 -11.706 -0.048 1.00 96.62 169 ALA A N 1
ATOM 1312 C CA . ALA A 1 169 ? -15.097 -12.457 0.779 1.00 96.62 169 ALA A CA 1
ATOM 1313 C C . ALA A 1 169 ? -13.700 -11.822 0.682 1.00 96.62 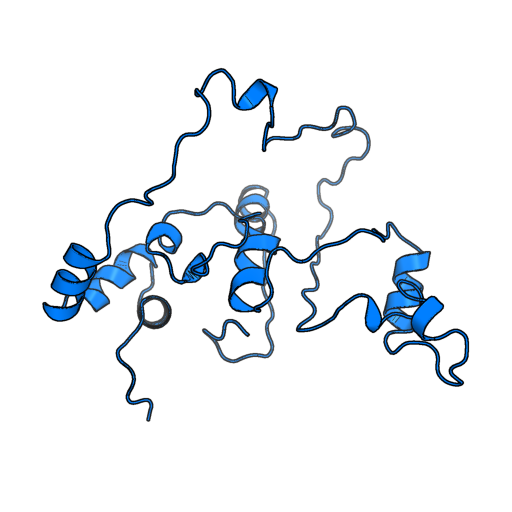169 ALA A C 1
ATOM 1315 O O . ALA A 1 169 ? -13.211 -11.543 -0.413 1.00 96.62 169 ALA A O 1
ATOM 1316 N N . THR A 1 170 ? -13.046 -11.607 1.822 1.00 95.44 170 THR A N 1
ATOM 1317 C CA . THR A 1 170 ? -11.703 -11.015 1.881 1.00 95.44 170 THR A CA 1
ATOM 1318 C C . THR A 1 170 ? -10.700 -12.007 2.442 1.00 95.44 170 THR A C 1
ATOM 1320 O O . THR A 1 170 ? -10.957 -12.624 3.473 1.00 95.44 170 THR A O 1
ATOM 1323 N N . ALA A 1 171 ? -9.534 -12.107 1.811 1.00 94.31 171 ALA A N 1
ATOM 1324 C CA . ALA A 1 171 ? -8.423 -12.922 2.283 1.00 94.31 171 ALA A CA 1
ATOM 1325 C C . ALA A 1 171 ? -7.116 -12.127 2.204 1.00 94.31 171 ALA A C 1
ATOM 1327 O O . ALA A 1 171 ? -6.951 -11.271 1.334 1.00 94.31 171 ALA A O 1
ATOM 1328 N N . PHE A 1 172 ? -6.189 -12.424 3.112 1.00 91.38 172 PHE A N 1
ATOM 1329 C CA . PHE A 1 172 ? -4.842 -11.865 3.117 1.00 91.38 172 PHE A CA 1
ATOM 1330 C C . PHE A 1 172 ? -3.833 -13.002 3.234 1.00 91.38 172 PHE A C 1
ATOM 1332 O O . PHE A 1 172 ? -3.958 -13.859 4.108 1.00 91.38 172 PHE A O 1
ATOM 1339 N N . PHE A 1 173 ? -2.837 -12.999 2.351 1.00 91.44 173 PHE A N 1
ATOM 1340 C CA . PHE A 1 173 ? -1.790 -14.010 2.303 1.00 91.44 173 PHE A CA 1
ATOM 1341 C C . PHE A 1 173 ? -0.442 -13.324 2.486 1.00 91.44 173 PHE A C 1
ATOM 1343 O O . PHE A 1 173 ? -0.111 -12.397 1.750 1.00 91.44 173 PHE A O 1
ATOM 1350 N N . CYS A 1 174 ? 0.330 -13.791 3.463 1.00 87.88 174 CYS A N 1
ATOM 1351 C CA . CYS A 1 174 ? 1.677 -13.312 3.723 1.00 87.88 174 CYS A CA 1
ATOM 1352 C C . CYS A 1 174 ? 2.578 -14.504 4.040 1.00 87.88 174 CYS A C 1
ATOM 1354 O O . CYS A 1 174 ? 2.179 -15.390 4.792 1.00 87.88 174 CYS A O 1
ATOM 1356 N N . GLY A 1 175 ? 3.776 -14.527 3.457 1.00 85.38 175 GLY A N 1
ATOM 1357 C CA . GLY A 1 175 ? 4.765 -15.578 3.713 1.00 85.38 175 GLY A CA 1
ATOM 1358 C C . GLY A 1 175 ? 5.571 -15.376 4.999 1.00 85.38 175 GLY A C 1
ATOM 1359 O O . GLY A 1 175 ? 6.375 -16.238 5.341 1.00 85.38 175 GLY A O 1
ATOM 1360 N N . SER A 1 176 ? 5.399 -14.244 5.688 1.00 80.25 176 SER A N 1
ATOM 1361 C CA . SER A 1 176 ? 6.069 -13.969 6.959 1.00 80.25 176 SER A CA 1
ATOM 1362 C C . SER A 1 176 ? 5.316 -14.572 8.148 1.00 80.25 176 SER A C 1
ATOM 1364 O O . SER A 1 176 ? 4.149 -14.957 8.052 1.00 80.25 176 SER A O 1
ATOM 1366 N N . GLU A 1 177 ? 5.997 -14.659 9.292 1.00 76.81 177 GLU A N 1
ATOM 1367 C CA . GLU A 1 177 ? 5.376 -15.102 10.540 1.00 76.81 177 GLU A CA 1
ATOM 1368 C C . GLU A 1 177 ? 4.211 -14.190 10.951 1.00 76.81 177 GLU A C 1
ATOM 1370 O O . GLU A 1 177 ? 4.215 -12.977 10.716 1.00 76.81 177 GLU A O 1
ATOM 1375 N N . HIS A 1 178 ? 3.211 -14.771 11.615 1.00 68.81 178 HIS A N 1
ATOM 1376 C CA . HIS A 1 178 ? 2.056 -14.027 12.100 1.00 68.81 178 HIS A CA 1
ATOM 1377 C C . HIS A 1 178 ? 2.484 -12.906 13.065 1.00 68.81 178 HIS A C 1
ATOM 1379 O O . HIS A 1 178 ? 3.158 -13.156 14.062 1.00 68.81 178 HIS A O 1
ATOM 1385 N N . GLY A 1 179 ? 2.088 -11.665 12.763 1.00 65.31 179 GLY A N 1
ATOM 1386 C CA . GLY A 1 179 ? 2.493 -10.472 13.516 1.00 65.31 179 GLY A CA 1
ATOM 1387 C C . GLY A 1 179 ? 3.757 -9.774 12.994 1.00 65.31 179 GLY A C 1
ATOM 1388 O O . GLY A 1 179 ? 4.117 -8.721 13.520 1.00 65.31 179 GLY A O 1
ATOM 1389 N N . SER A 1 180 ? 4.411 -10.305 11.954 1.00 66.44 180 SER A N 1
ATOM 1390 C CA . SER A 1 180 ? 5.445 -9.568 11.221 1.00 66.44 180 SER A CA 1
ATOM 1391 C C . SER A 1 180 ? 4.826 -8.435 10.391 1.00 66.44 180 SER A C 1
ATOM 1393 O O . SER A 1 180 ? 3.755 -8.580 9.804 1.00 66.44 180 SER A O 1
ATOM 1395 N N . MET A 1 181 ? 5.526 -7.301 10.333 1.00 64.06 181 MET A N 1
ATOM 1396 C CA . MET A 1 181 ? 5.133 -6.099 9.584 1.00 64.06 181 MET A CA 1
ATOM 1397 C C . MET A 1 181 ? 6.100 -5.811 8.419 1.00 64.06 181 MET A C 1
ATOM 1399 O O . MET A 1 181 ? 6.232 -4.654 8.003 1.00 64.06 181 MET A O 1
ATOM 1403 N N . GLY A 1 182 ? 6.778 -6.861 7.938 1.00 52.00 182 GLY A N 1
ATOM 1404 C CA . GLY A 1 182 ? 7.969 -6.800 7.085 1.00 52.00 182 GLY A CA 1
ATOM 1405 C C . GLY A 1 182 ? 9.188 -7.299 7.839 1.00 52.00 182 GLY A C 1
ATOM 1406 O O . GLY A 1 182 ? 9.507 -6.688 8.886 1.00 52.00 182 GLY A O 1
#